Protein AF-A0A067HAL0-F1 (afdb_monomer_lite)

pLDDT: mean 79.41, std 19.75, range [26.0, 96.81]

Sequence (210 aa):
TLKIGNKNCSLQPLIGCPFGSLFQVDNGKEGPNLSRVIPSTEDDVQEKEDAQISGEFRDNRAIVDDNKAQCLSGEDIDEMRRQGATGEEIVEALIANSATFEKKTSFSQEKYKLKKQKKYAPKVLLRRPFARSICEAYFKKNPARIGFLRVDMLSLLLSMGNVAANSDVLVVDMAGGLLTGAVAERLGGLEDYYFLGSFVSSNIILIIYL

Foldseek 3Di:
DDDDPNFDEDCVVVPPDDAFWKWKFFQDPVGTYTDTDDDDPVRVVVVPDDPPPPVDPQDCPPPDPPVPQAPDDPVNLVVCRNVRPALVNSLVNRQVRGPCLVSDDPVVNVVSSVVSCVVRINMDGRHDDDLQVVQVVCLVPPCVLQVVDHSVNLVVVCVVQVQAAPDDDDDDGSSNCSSVRNSCVRNPVDPDDPPPPPPPPDDDDDDDDD

Organism: Citrus sinensis (NCBI:txid2711)

Secondary structure (DSSP, 8-state):
-EEETTEEE-SGGGTTPPTT-EEEEEEETTEEEEEEE---TTTTT-S-SS----S----GGG----S-SB---HHHHHHHHHTT--HHHHHHHHHHTBTTTTTS-HHHHHHHHHHHHHHHS-EEE-----HHHHHHHHHHH-GGGGTT--HHHHHHHHHHTT--TT--------STTHHHHHHHHHHT--TT----S----S--------

InterPro domains:
  IPR017423 tRNA (adenine(58)-N(1))-methyltransferase non-catalytic subunit TRM6 [PF04189] (5-204)
  IPR017423 tRNA (adenine(58)-N(1))-methyltransferase non-catalytic subunit TRM6 [PTHR12945] (1-191)

Structure (mmCIF, N/CA/C/O backbone):
data_AF-A0A067HAL0-F1
#
_entry.id   AF-A0A067HAL0-F1
#
loop_
_atom_site.group_PDB
_atom_site.id
_atom_site.type_symbol
_atom_site.label_atom_id
_atom_site.label_alt_id
_atom_site.label_comp_id
_atom_site.label_asym_id
_atom_site.label_entity_id
_atom_site.label_seq_id
_atom_site.pdbx_PDB_ins_code
_atom_site.Cartn_x
_atom_site.Cartn_y
_atom_site.Cartn_z
_atom_site.occupancy
_atom_site.B_iso_or_equiv
_atom_site.auth_seq_id
_atom_site.auth_comp_id
_atom_site.auth_asym_id
_atom_site.auth_atom_id
_atom_site.pdbx_PDB_model_num
ATOM 1 N N . THR A 1 1 ? 0.121 -18.312 -2.155 1.00 82.62 1 THR A N 1
ATOM 2 C CA . THR A 1 1 ? -0.526 -17.361 -1.223 1.00 82.62 1 THR A CA 1
ATOM 3 C C . THR A 1 1 ? 0.340 -16.117 -1.109 1.00 82.62 1 THR A C 1
ATOM 5 O O . THR A 1 1 ? 1.547 -16.216 -1.295 1.00 82.62 1 THR A O 1
ATOM 8 N N . LEU A 1 2 ? -0.249 -14.943 -0.872 1.00 86.19 2 LEU A N 1
ATOM 9 C CA . LEU A 1 2 ? 0.455 -13.665 -0.702 1.00 86.19 2 LEU A CA 1
ATOM 10 C C . LEU A 1 2 ? 0.162 -13.093 0.684 1.00 86.19 2 LEU A C 1
ATOM 12 O O . LEU A 1 2 ? -0.988 -13.081 1.125 1.00 86.19 2 LEU A O 1
ATOM 16 N N . LYS A 1 3 ? 1.194 -12.578 1.354 1.00 89.12 3 LYS A N 1
ATOM 17 C CA . LYS A 1 3 ? 1.040 -11.896 2.639 1.00 89.12 3 LYS A CA 1
ATOM 18 C C . LYS A 1 3 ? 0.555 -10.459 2.426 1.00 89.12 3 LYS A C 1
ATOM 20 O O . LYS A 1 3 ? 1.285 -9.635 1.877 1.00 89.12 3 LYS A O 1
ATOM 25 N N . ILE A 1 4 ? -0.654 -10.157 2.893 1.00 86.31 4 ILE A N 1
ATOM 26 C CA . ILE A 1 4 ? -1.265 -8.8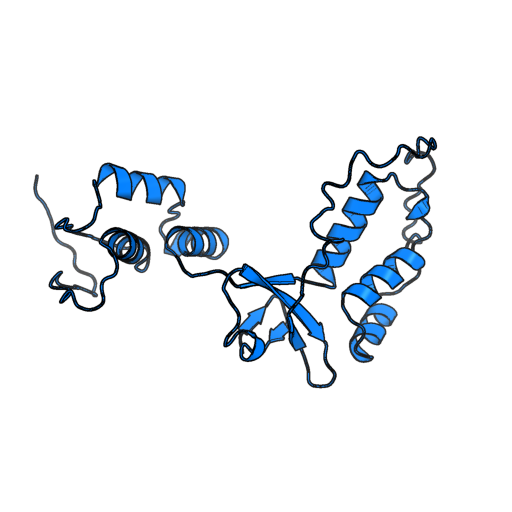23 2.889 1.00 86.31 4 ILE A CA 1
ATOM 27 C C . ILE A 1 4 ? -1.445 -8.400 4.350 1.00 86.31 4 ILE A C 1
ATOM 29 O O . ILE A 1 4 ? -2.243 -8.971 5.096 1.00 86.31 4 ILE A O 1
ATOM 33 N N . GLY A 1 5 ? -0.642 -7.430 4.794 1.00 82.75 5 GLY A N 1
ATOM 34 C CA . GLY A 1 5 ? -0.522 -7.107 6.216 1.00 82.75 5 GLY A CA 1
ATOM 35 C C . GLY A 1 5 ? -0.018 -8.318 7.008 1.00 82.75 5 GLY A C 1
ATOM 36 O O . GLY A 1 5 ? 1.070 -8.827 6.741 1.00 82.75 5 GLY A O 1
ATOM 37 N N . ASN A 1 6 ? -0.828 -8.800 7.952 1.00 82.69 6 ASN A N 1
ATOM 38 C CA . ASN A 1 6 ? -0.528 -9.995 8.750 1.00 82.69 6 ASN A CA 1
ATOM 39 C C . ASN A 1 6 ? -1.279 -11.255 8.286 1.00 82.69 6 ASN A C 1
ATOM 41 O O . ASN A 1 6 ? -1.147 -12.296 8.923 1.00 82.69 6 ASN A O 1
ATOM 45 N N . LYS A 1 7 ? -2.045 -11.186 7.189 1.00 85.12 7 LYS A N 1
ATOM 46 C CA . LYS A 1 7 ? -2.867 -12.294 6.682 1.00 85.12 7 LYS A CA 1
ATOM 47 C C . LYS A 1 7 ? -2.248 -12.893 5.414 1.00 85.12 7 LYS A C 1
ATOM 49 O O . LYS A 1 7 ? -1.789 -12.154 4.545 1.00 85.12 7 LYS A O 1
ATOM 54 N N . ASN A 1 8 ? -2.254 -14.219 5.285 1.00 88.44 8 ASN A N 1
ATOM 55 C CA . ASN A 1 8 ? -1.814 -14.921 4.072 1.00 88.44 8 ASN A CA 1
ATOM 56 C C . ASN A 1 8 ? -3.030 -15.277 3.217 1.00 88.44 8 ASN A C 1
ATOM 58 O O . ASN A 1 8 ? -3.771 -16.178 3.580 1.00 88.44 8 ASN A O 1
ATOM 62 N N . CYS A 1 9 ? -3.222 -14.597 2.090 1.00 88.62 9 CYS A N 1
ATOM 63 C CA . CYS A 1 9 ? -4.418 -14.751 1.260 1.00 88.62 9 CYS A CA 1
ATOM 64 C C . CYS A 1 9 ? -4.114 -15.548 -0.021 1.00 88.62 9 CYS A C 1
ATOM 66 O O . CYS A 1 9 ? -2.998 -15.486 -0.557 1.00 88.62 9 CYS A O 1
ATOM 68 N N . SER A 1 10 ? -5.092 -16.299 -0.535 1.00 89.94 10 SER A N 1
ATOM 69 C CA . SER A 1 10 ? -5.003 -16.898 -1.875 1.00 89.94 10 SER A CA 1
ATOM 70 C C . SER A 1 10 ? -5.120 -15.817 -2.954 1.00 89.94 10 SER A C 1
ATOM 72 O O . SER A 1 10 ? -5.857 -14.851 -2.788 1.00 89.94 10 SER A O 1
ATOM 74 N N . LEU A 1 11 ? -4.388 -15.974 -4.061 1.00 89.31 11 LEU A N 1
ATOM 75 C CA . LEU A 1 11 ? -4.457 -15.069 -5.219 1.00 89.31 11 LEU A CA 1
ATOM 76 C C . LEU A 1 11 ? -5.425 -15.565 -6.299 1.00 89.31 11 LEU A C 1
ATOM 78 O O . LEU A 1 11 ? -5.665 -14.849 -7.265 1.00 89.31 11 LEU A O 1
ATOM 82 N N . GLN A 1 12 ? -5.984 -16.769 -6.141 1.00 90.06 12 GLN A N 1
ATOM 83 C CA . GLN A 1 12 ? -6.940 -17.342 -7.091 1.00 90.06 12 GLN A CA 1
ATOM 84 C C . GLN A 1 12 ? -8.116 -16.402 -7.416 1.00 90.06 12 GLN A C 1
ATOM 86 O O . GLN A 1 12 ? -8.426 -16.289 -8.600 1.00 90.06 12 GLN A O 1
ATOM 91 N N . PRO A 1 13 ? -8.703 -15.652 -6.455 1.00 89.81 13 PRO A N 1
ATOM 92 C CA . PRO A 1 13 ? -9.803 -14.728 -6.754 1.00 89.81 13 PRO A CA 1
ATOM 93 C C . PRO A 1 13 ? -9.438 -13.574 -7.701 1.00 89.81 13 PRO A C 1
ATOM 95 O O . PRO A 1 13 ? -10.326 -12.916 -8.233 1.00 89.81 13 PRO A O 1
ATOM 98 N N . LEU A 1 14 ? -8.145 -13.299 -7.904 1.00 89.31 14 LEU A N 1
ATOM 99 C CA . LEU A 1 14 ? -7.682 -12.224 -8.785 1.00 89.31 14 LEU A CA 1
ATOM 100 C C . LEU A 1 14 ? -7.661 -12.643 -10.262 1.00 89.31 14 LEU A C 1
ATOM 102 O O . LEU A 1 14 ? -7.638 -11.783 -11.142 1.00 89.31 14 LEU A O 1
ATOM 106 N N . ILE A 1 15 ? -7.630 -13.950 -10.542 1.00 90.50 15 ILE A N 1
ATOM 107 C CA . ILE A 1 15 ? -7.505 -14.481 -11.902 1.00 90.50 15 ILE A CA 1
ATOM 108 C C . ILE A 1 15 ? -8.784 -14.163 -12.686 1.00 90.50 15 ILE A C 1
ATOM 110 O O . ILE A 1 15 ? -9.891 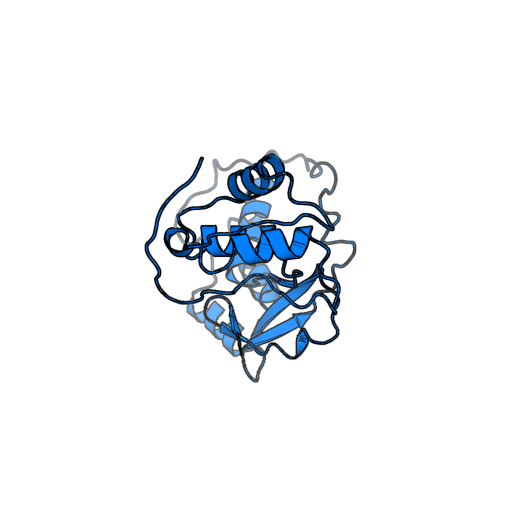-14.381 -12.204 1.00 90.50 15 ILE A O 1
ATOM 114 N N . GLY A 1 16 ? -8.627 -13.623 -13.897 1.00 89.12 16 GLY A N 1
ATOM 115 C CA . GLY A 1 16 ? -9.746 -13.235 -14.764 1.00 89.12 16 GLY A CA 1
ATOM 116 C C . GLY A 1 16 ? -10.404 -11.894 -14.413 1.00 89.12 16 GLY A C 1
ATOM 117 O O . GLY A 1 16 ? -11.267 -11.434 -15.157 1.00 89.12 16 GLY A O 1
ATOM 118 N N . CYS A 1 17 ? -9.995 -11.229 -13.327 1.00 90.00 17 CYS A N 1
ATOM 119 C CA . CYS A 1 17 ? -10.479 -9.888 -13.004 1.00 90.00 17 CYS A CA 1
ATOM 120 C C . CYS A 1 17 ? -9.661 -8.805 -13.732 1.00 90.00 17 CYS A C 1
ATOM 122 O O . CYS A 1 17 ? -8.436 -8.917 -13.826 1.00 90.00 17 CYS A O 1
ATOM 124 N N . PRO A 1 18 ? -10.297 -7.718 -14.209 1.00 90.69 18 PRO A N 1
ATOM 125 C CA . PRO A 1 18 ? -9.575 -6.620 -14.838 1.00 90.69 18 PRO A CA 1
ATOM 126 C C . PRO A 1 18 ? -8.725 -5.855 -13.817 1.00 90.69 18 PRO A C 1
ATOM 128 O O . PRO A 1 18 ? -9.099 -5.709 -12.645 1.00 90.69 18 PRO A O 1
ATOM 131 N N . PHE A 1 19 ? -7.600 -5.302 -14.277 1.00 88.75 19 PHE A N 1
ATOM 132 C CA . PHE A 1 19 ? -6.848 -4.318 -13.499 1.00 88.75 19 PHE A CA 1
ATOM 133 C C . PHE A 1 19 ? -7.749 -3.123 -13.153 1.00 88.75 19 PHE A C 1
ATOM 135 O O . PHE A 1 19 ? -8.552 -2.682 -13.968 1.00 88.75 19 PHE A O 1
ATOM 142 N N . GLY A 1 20 ? -7.616 -2.608 -11.934 1.00 87.81 20 GLY A N 1
ATOM 143 C CA . GLY A 1 20 ? -8.523 -1.626 -11.339 1.00 87.81 20 GLY A CA 1
ATOM 144 C C . GLY A 1 20 ? -9.572 -2.241 -10.408 1.00 87.81 20 GLY A C 1
ATOM 145 O O . GLY A 1 20 ? -10.202 -1.508 -9.657 1.00 87.81 20 GLY A O 1
ATOM 146 N N . SER A 1 21 ? -9.729 -3.569 -10.391 1.00 90.56 21 SER A N 1
ATOM 147 C CA . SER A 1 21 ? -10.656 -4.235 -9.467 1.00 90.56 21 SER A CA 1
ATOM 148 C C . SER A 1 21 ? -10.207 -4.100 -8.006 1.00 90.56 21 SER A C 1
ATOM 150 O O . SER A 1 21 ? -9.032 -4.314 -7.683 1.00 90.56 21 SER A O 1
ATOM 152 N N . LEU A 1 22 ? -11.156 -3.777 -7.124 1.00 91.81 22 LEU A N 1
ATOM 153 C CA . LEU A 1 22 ? -10.968 -3.718 -5.676 1.00 91.81 22 LEU A CA 1
ATOM 154 C C . LEU A 1 22 ? -11.314 -5.057 -5.028 1.00 91.81 22 LEU A C 1
ATOM 156 O O . LEU A 1 22 ? -12.265 -5.733 -5.418 1.00 91.81 22 LEU A O 1
ATOM 160 N N . PHE A 1 23 ? -10.547 -5.419 -4.008 1.00 91.06 23 PHE A N 1
ATOM 161 C CA . PHE A 1 23 ? -10.769 -6.612 -3.207 1.00 91.06 23 PHE A CA 1
ATOM 162 C C . PHE A 1 23 ? -10.676 -6.276 -1.726 1.00 91.06 23 PHE A C 1
ATOM 164 O O . PHE A 1 23 ? -9.845 -5.463 -1.326 1.00 91.06 23 PHE A O 1
ATOM 171 N N . GLN A 1 24 ? -11.490 -6.916 -0.901 1.00 89.62 24 GLN A N 1
ATOM 172 C CA . GLN A 1 24 ? -11.433 -6.802 0.549 1.00 89.62 24 GLN A CA 1
ATOM 173 C C . GLN A 1 24 ? -10.839 -8.072 1.148 1.00 89.62 24 GLN A C 1
ATOM 175 O O . GLN A 1 24 ? -11.027 -9.173 0.632 1.00 89.62 24 GLN A O 1
ATOM 180 N N . VAL A 1 25 ? -10.067 -7.908 2.225 1.00 88.06 25 VAL A N 1
ATOM 181 C CA . VAL A 1 25 ? -9.494 -9.040 2.957 1.00 88.06 25 VAL A CA 1
ATOM 182 C C . VAL A 1 25 ? -10.420 -9.457 4.097 1.00 88.06 25 VAL A C 1
ATOM 184 O O . VAL A 1 25 ? -10.329 -8.924 5.210 1.00 88.06 25 VAL A O 1
ATOM 187 N N . ASP A 1 26 ? -11.235 -10.472 3.845 1.00 82.69 26 ASP A N 1
ATOM 188 C CA . ASP A 1 26 ? -12.175 -11.014 4.822 1.00 82.69 26 ASP A CA 1
ATOM 189 C C . ASP A 1 26 ? -11.593 -12.215 5.568 1.00 82.69 26 ASP A C 1
ATOM 191 O O . ASP A 1 26 ? -10.693 -12.906 5.085 1.00 82.69 26 ASP A O 1
ATOM 195 N N . ASN A 1 27 ? -12.093 -12.452 6.781 1.00 77.75 27 ASN A N 1
ATOM 196 C CA . ASN A 1 27 ? -11.797 -13.655 7.553 1.00 77.75 27 ASN A CA 1
ATOM 197 C C . ASN A 1 27 ? -12.926 -14.663 7.323 1.00 77.75 27 ASN A C 1
ATOM 199 O O . ASN A 1 27 ? -13.930 -14.638 8.026 1.00 77.75 27 ASN A O 1
ATOM 203 N N . GLY A 1 28 ? -12.773 -15.528 6.321 1.00 68.94 28 GLY A N 1
ATOM 204 C CA . GLY A 1 28 ? -13.713 -16.620 6.091 1.00 68.94 28 GLY A CA 1
ATOM 205 C C . GLY A 1 28 ? -13.531 -17.757 7.100 1.00 68.94 28 GLY A C 1
ATOM 206 O O . GLY A 1 28 ? -12.505 -17.850 7.777 1.00 68.94 28 GLY A O 1
ATOM 207 N N . LYS A 1 29 ? -14.507 -18.672 7.148 1.00 66.00 29 LYS A N 1
ATOM 208 C CA . LYS A 1 29 ? -14.464 -19.884 7.993 1.00 66.00 29 LYS A CA 1
ATOM 209 C C . LYS A 1 29 ? -13.253 -20.781 7.695 1.00 66.00 29 LYS A C 1
ATOM 211 O O . LYS A 1 29 ? -12.741 -21.433 8.595 1.00 66.00 29 LYS A O 1
ATOM 216 N N . GLU A 1 30 ? -12.777 -20.772 6.450 1.00 68.75 30 GLU A N 1
ATOM 217 C CA . GLU A 1 30 ? -11.605 -21.535 5.988 1.00 68.75 30 GLU A CA 1
ATOM 218 C C . GLU A 1 30 ? -10.292 -20.727 6.032 1.00 68.75 30 GLU A C 1
ATOM 220 O O . GLU A 1 30 ? -9.247 -21.193 5.582 1.00 68.75 30 GLU A O 1
ATOM 225 N N . GLY A 1 31 ? -10.326 -19.508 6.583 1.00 74.50 31 GLY A N 1
ATOM 226 C CA . GLY A 1 31 ? -9.182 -18.606 6.670 1.00 74.50 31 GLY A CA 1
ATOM 227 C C . GLY A 1 31 ? -9.341 -17.322 5.844 1.00 74.50 31 GLY A C 1
ATOM 228 O O . GLY A 1 31 ? -10.400 -17.050 5.272 1.00 74.50 31 GLY A O 1
ATOM 229 N N . PRO A 1 32 ? -8.300 -16.473 5.816 1.00 80.75 32 PRO A N 1
ATOM 230 C CA . PRO A 1 32 ? 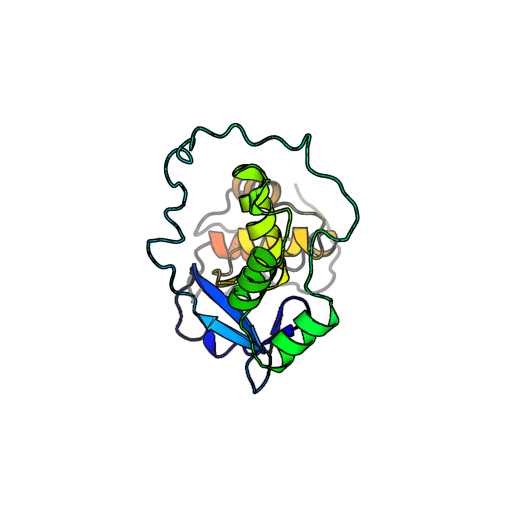-8.365 -15.180 5.149 1.00 80.75 32 PRO A CA 1
ATOM 231 C C . PRO A 1 32 ? -8.456 -15.321 3.623 1.00 80.75 32 PRO A C 1
ATOM 233 O O . PRO A 1 32 ? -7.600 -15.948 2.992 1.00 80.75 32 PRO A O 1
ATOM 236 N N . ASN A 1 33 ? -9.464 -14.686 3.027 1.00 85.75 33 ASN A N 1
ATOM 237 C CA . ASN A 1 33 ? -9.720 -14.716 1.588 1.00 85.75 33 ASN A CA 1
ATOM 238 C C . ASN A 1 33 ? -9.883 -13.298 1.017 1.00 85.75 33 ASN A C 1
ATOM 240 O O . ASN A 1 33 ? -10.150 -12.344 1.747 1.00 85.75 33 ASN A O 1
ATOM 244 N N . LEU A 1 34 ? -9.697 -13.172 -0.297 1.00 88.31 34 LEU A N 1
ATOM 245 C CA . LEU A 1 34 ? -9.967 -11.960 -1.057 1.00 88.31 34 LEU A CA 1
ATOM 246 C C . LEU A 1 34 ? -11.348 -12.063 -1.699 1.00 88.31 34 LEU A C 1
ATOM 248 O O . LEU A 1 34 ? -11.570 -12.905 -2.569 1.00 88.31 34 LEU A O 1
ATOM 252 N N . SER A 1 35 ? -12.255 -11.186 -1.290 1.00 88.81 35 SER A N 1
ATOM 253 C CA . SER A 1 35 ? -13.562 -11.003 -1.914 1.00 88.81 35 SER A CA 1
ATOM 254 C C . SER A 1 35 ? -13.506 -9.790 -2.839 1.00 88.81 35 SER A C 1
ATOM 256 O O . SER A 1 35 ? -12.869 -8.785 -2.522 1.00 88.81 35 SER A O 1
ATOM 258 N N . ARG A 1 36 ? -14.112 -9.877 -4.026 1.00 88.38 36 ARG A N 1
ATOM 259 C CA . ARG A 1 36 ? -14.174 -8.730 -4.939 1.00 88.38 36 ARG A CA 1
ATOM 260 C C . ARG A 1 36 ? -15.194 -7.731 -4.404 1.00 88.38 36 ARG A C 1
ATOM 262 O O . ARG A 1 36 ? -16.352 -8.086 -4.218 1.00 88.38 36 ARG A O 1
ATOM 269 N N . VAL A 1 37 ? -14.766 -6.487 -4.221 1.00 87.12 37 VAL A N 1
ATOM 270 C CA . VAL A 1 37 ? -15.655 -5.377 -3.881 1.00 87.12 37 VAL A CA 1
ATOM 271 C C . VAL A 1 37 ? -16.116 -4.759 -5.187 1.00 87.12 37 VAL A C 1
ATOM 273 O O . VAL A 1 37 ? -15.302 -4.311 -5.999 1.00 87.12 37 VAL A O 1
ATOM 276 N N . ILE A 1 38 ? -17.423 -4.771 -5.406 1.00 79.81 38 ILE A N 1
ATOM 277 C CA . ILE A 1 38 ? -18.042 -3.992 -6.469 1.00 79.81 38 ILE A CA 1
ATOM 278 C C . ILE A 1 38 ? -18.366 -2.648 -5.821 1.00 79.81 38 ILE A C 1
ATOM 280 O O . ILE A 1 38 ? -19.153 -2.647 -4.876 1.00 79.81 38 ILE A O 1
ATOM 284 N N . PRO A 1 39 ? -17.749 -1.537 -6.257 1.00 65.56 39 PRO A N 1
ATOM 285 C CA . PRO A 1 39 ? -18.155 -0.232 -5.774 1.00 65.56 39 PRO A CA 1
ATOM 286 C C . PRO A 1 39 ? -19.627 -0.058 -6.140 1.00 65.56 39 PRO A C 1
ATOM 288 O O . PRO A 1 39 ? -19.986 -0.042 -7.321 1.00 65.56 39 PRO A O 1
ATOM 291 N N . SER A 1 40 ? -20.494 -0.003 -5.137 1.00 58.00 40 SER A N 1
ATOM 292 C CA . SER A 1 40 ? -21.824 0.545 -5.327 1.00 58.00 40 SER A CA 1
ATOM 293 C C . SER A 1 40 ? -21.642 2.024 -5.670 1.00 58.00 40 SER A C 1
ATOM 295 O O . SER A 1 40 ? -20.763 2.704 -5.138 1.00 58.00 40 SER A O 1
ATOM 297 N N . THR A 1 41 ? -22.479 2.551 -6.560 1.00 51.06 41 THR A N 1
ATOM 298 C CA . THR A 1 41 ? -22.523 3.980 -6.929 1.00 51.06 41 THR A CA 1
ATOM 299 C C . THR A 1 41 ? -22.690 4.928 -5.732 1.00 51.06 41 THR A C 1
ATOM 301 O O . THR A 1 41 ? -22.607 6.139 -5.891 1.00 51.06 41 THR A O 1
ATOM 304 N N . GLU A 1 42 ? -22.911 4.400 -4.529 1.00 48.75 42 GLU A N 1
ATOM 305 C CA . GLU A 1 42 ? -23.083 5.152 -3.291 1.00 48.75 42 GLU A CA 1
ATOM 306 C C . GLU A 1 42 ? -21.772 5.415 -2.530 1.00 48.75 42 GLU A C 1
ATOM 308 O O . GLU A 1 42 ? -21.731 6.401 -1.783 1.00 48.75 42 GLU A O 1
ATOM 313 N N . ASP A 1 43 ? -20.734 4.592 -2.749 1.00 47.34 43 ASP A N 1
ATOM 314 C CA . ASP A 1 43 ? -19.449 4.633 -2.028 1.00 47.34 43 ASP A CA 1
ATOM 315 C C . ASP A 1 43 ? -18.406 5.546 -2.698 1.00 47.34 43 ASP A C 1
ATOM 317 O O . ASP A 1 43 ? -17.686 6.264 -2.007 1.00 47.34 43 ASP A O 1
ATOM 321 N N . ASP A 1 44 ? -18.340 5.573 -4.036 1.00 40.62 44 ASP A N 1
ATOM 322 C CA . ASP A 1 44 ? -17.359 6.393 -4.780 1.00 40.62 44 ASP A CA 1
ATOM 323 C C . ASP A 1 44 ? -17.871 7.810 -5.110 1.00 40.62 44 ASP A C 1
ATOM 325 O O . ASP A 1 44 ? -17.081 8.696 -5.425 1.00 40.62 44 ASP A O 1
ATOM 329 N N . VAL A 1 45 ? -19.181 8.066 -4.985 1.00 36.28 45 VAL A N 1
ATOM 330 C CA . VAL A 1 45 ? -19.773 9.408 -5.179 1.00 36.28 45 VAL A CA 1
ATOM 331 C C . VAL A 1 45 ? -19.727 10.237 -3.891 1.00 36.28 45 VAL A C 1
ATOM 333 O O . VAL A 1 45 ? -20.237 11.345 -3.858 1.00 36.28 45 VAL A O 1
ATOM 336 N N . GLN A 1 46 ? -19.057 9.775 -2.827 1.00 42.88 46 GLN A N 1
ATOM 337 C CA . GLN A 1 46 ? -18.790 10.597 -1.641 1.00 42.88 46 GLN A CA 1
ATOM 338 C C . GLN A 1 46 ? -17.652 11.628 -1.807 1.00 42.88 46 GLN A C 1
ATOM 340 O O . GLN A 1 46 ? -17.040 12.034 -0.830 1.00 42.88 46 GLN A O 1
ATOM 345 N N . GLU A 1 47 ? -17.488 12.196 -3.005 1.00 39.62 47 GLU A N 1
ATOM 346 C CA . GLU A 1 47 ? -17.522 13.666 -3.116 1.00 39.62 47 GLU A CA 1
ATOM 347 C C . GLU A 1 47 ? -18.995 14.124 -3.005 1.00 39.62 47 GLU A C 1
ATOM 349 O O . GLU A 1 47 ? -19.532 14.801 -3.878 1.00 39.62 47 GLU A O 1
ATOM 354 N N . LYS A 1 48 ? -19.706 13.676 -1.956 1.00 47.56 48 LYS A N 1
ATOM 355 C CA . LYS A 1 48 ? -21.088 14.089 -1.710 1.00 47.56 48 LYS A CA 1
ATOM 356 C C . LYS A 1 48 ? -20.958 15.498 -1.177 1.00 47.56 48 LYS A C 1
ATOM 358 O O . LYS A 1 48 ? -20.464 15.681 -0.065 1.00 47.56 48 LYS A O 1
ATOM 363 N N . GLU A 1 49 ? -21.294 16.430 -2.065 1.00 39.25 49 GLU A N 1
ATOM 364 C CA . GLU A 1 49 ? -21.939 17.712 -1.803 1.00 39.25 49 GLU A CA 1
ATOM 365 C C . GLU A 1 49 ? -21.929 18.074 -0.328 1.00 39.25 49 GLU A C 1
ATOM 367 O O . GLU A 1 49 ? -22.586 17.386 0.457 1.00 39.25 49 GLU A O 1
ATOM 372 N N . ASP A 1 50 ? -21.170 19.131 -0.007 1.00 41.25 50 ASP A N 1
ATOM 373 C CA . ASP A 1 50 ? -21.249 19.924 1.217 1.00 41.25 50 ASP A CA 1
ATOM 374 C C . ASP A 1 50 ? -22.096 19.242 2.270 1.00 41.25 50 ASP A C 1
ATOM 376 O O . ASP A 1 50 ? -23.320 19.405 2.254 1.00 41.25 50 ASP A O 1
ATOM 380 N N . ALA A 1 51 ? -21.438 18.440 3.122 1.00 48.78 51 ALA A N 1
ATOM 381 C CA . ALA A 1 51 ? -22.029 17.852 4.311 1.00 48.78 51 ALA A CA 1
ATOM 382 C C . ALA A 1 51 ? -23.093 18.818 4.807 1.00 48.78 51 ALA A C 1
ATOM 384 O O . ALA A 1 51 ? -22.728 19.899 5.279 1.00 48.78 51 ALA A O 1
ATOM 385 N N . GLN A 1 52 ? -24.373 18.478 4.575 1.00 45.06 52 GLN A N 1
ATOM 386 C CA . GLN A 1 52 ? -25.483 19.336 4.953 1.00 45.06 52 GLN A CA 1
ATOM 387 C C . GLN A 1 52 ? -25.151 19.763 6.364 1.00 45.06 52 GLN A C 1
ATOM 389 O O . GLN A 1 52 ? -24.998 18.906 7.243 1.00 45.06 52 GLN A O 1
ATOM 394 N N . ILE A 1 53 ? -24.917 21.063 6.545 1.00 49.31 53 ILE A N 1
ATOM 395 C CA . ILE A 1 53 ? -24.696 21.642 7.856 1.00 49.31 53 ILE A CA 1
ATOM 396 C C . ILE A 1 53 ? -26.062 21.511 8.523 1.00 49.31 53 ILE A C 1
ATOM 398 O O . ILE A 1 53 ? -26.859 22.443 8.557 1.00 49.31 53 ILE A O 1
ATOM 402 N N . SER A 1 54 ? -26.379 20.300 8.984 1.00 48.53 54 SER A N 1
ATOM 403 C CA . SER A 1 54 ? -27.344 20.060 10.033 1.00 48.53 54 SER A CA 1
ATOM 404 C C . SER A 1 54 ? -26.886 21.034 11.104 1.00 48.53 54 SER A C 1
ATOM 406 O O . SER A 1 54 ? -25.742 20.927 11.551 1.00 48.53 54 SER A O 1
ATOM 408 N N . GLY A 1 55 ? -27.709 22.045 11.381 1.00 46.28 55 GLY A N 1
ATOM 409 C CA . GLY A 1 55 ? -27.369 23.290 12.079 1.00 46.28 55 GLY A CA 1
ATOM 410 C C . GLY A 1 55 ? -26.864 23.152 13.519 1.00 46.28 55 GLY A C 1
ATOM 411 O O . GLY A 1 55 ? -26.926 24.103 14.288 1.00 46.28 55 GLY A O 1
ATOM 412 N N . GLU A 1 56 ? -26.353 21.992 13.902 1.00 56.62 56 GLU A N 1
ATOM 413 C CA . GLU A 1 56 ? -25.574 21.776 15.100 1.00 56.62 56 GLU A CA 1
ATOM 414 C C . GLU A 1 56 ? -24.098 22.029 14.786 1.00 56.62 56 GLU A C 1
ATOM 416 O O . GLU A 1 56 ? -23.388 21.166 14.263 1.00 56.62 56 GLU A O 1
ATOM 421 N N . PHE A 1 57 ? -23.605 23.213 15.154 1.00 66.81 57 PHE A N 1
ATOM 422 C CA . PHE A 1 57 ? -22.175 23.438 15.361 1.00 66.81 57 PHE A CA 1
ATOM 423 C C . PHE A 1 57 ? -21.702 22.536 16.512 1.00 66.81 57 PHE A C 1
ATOM 425 O O . PHE A 1 57 ? -21.594 22.960 17.662 1.00 66.81 57 PHE A O 1
ATOM 432 N N . ARG A 1 58 ? -21.477 21.251 16.215 1.00 76.75 58 ARG A N 1
ATOM 433 C CA . ARG A 1 58 ? -20.885 20.299 17.153 1.00 76.75 58 ARG A CA 1
ATOM 434 C C . ARG A 1 58 ? -19.447 20.737 17.401 1.00 76.75 58 ARG A C 1
ATOM 436 O O . ARG A 1 58 ? -18.704 21.009 16.461 1.00 76.75 58 ARG A O 1
ATOM 443 N N . ASP A 1 59 ? -19.066 20.814 18.666 1.00 82.94 59 ASP A N 1
ATOM 444 C CA . ASP A 1 59 ? -17.734 21.221 19.103 1.00 82.94 59 ASP A CA 1
ATOM 445 C C . ASP A 1 59 ? -17.229 20.236 20.166 1.00 82.94 59 ASP A C 1
ATOM 447 O O . ASP A 1 59 ? -17.999 19.584 20.873 1.00 82.94 59 ASP A O 1
ATOM 451 N N . ASN A 1 60 ? -15.913 20.117 20.294 1.00 87.50 60 ASN A N 1
ATOM 452 C CA . ASN A 1 60 ? -15.255 19.128 21.137 1.00 87.50 60 ASN A CA 1
ATOM 453 C C . ASN A 1 60 ? -15.199 19.532 22.623 1.00 87.50 60 ASN A C 1
ATOM 455 O O . ASN A 1 60 ? -14.660 18.780 23.429 1.00 87.50 60 ASN A O 1
ATOM 459 N N . ARG A 1 61 ? -15.753 20.688 23.017 1.00 88.44 61 ARG A N 1
ATOM 460 C CA . ARG A 1 61 ? -15.662 21.232 24.392 1.00 88.44 61 ARG A CA 1
ATOM 461 C C . ARG A 1 61 ? -16.254 20.318 25.469 1.00 88.44 61 ARG A C 1
ATOM 463 O O . ARG A 1 61 ? -15.791 20.348 26.602 1.00 88.44 61 ARG A O 1
ATOM 470 N N . ALA A 1 62 ? -17.261 19.517 25.119 1.00 84.44 62 ALA A N 1
ATOM 471 C CA . ALA A 1 62 ? -17.904 18.557 26.020 1.00 84.44 62 ALA A CA 1
ATOM 472 C C . ALA A 1 62 ? -17.349 17.122 25.887 1.00 84.44 62 ALA A C 1
ATOM 474 O O . ALA A 1 62 ? -17.872 16.199 26.514 1.00 84.44 62 ALA A O 1
ATOM 475 N N . ILE A 1 63 ? -16.329 16.905 25.048 1.00 86.12 63 ILE A N 1
ATOM 476 C CA . ILE A 1 63 ? -15.694 15.598 24.869 1.00 86.12 63 ILE A CA 1
ATOM 477 C C . ILE A 1 63 ? -14.571 15.470 25.896 1.00 86.12 63 ILE A C 1
ATOM 479 O O . ILE A 1 63 ? -13.561 16.164 25.816 1.00 86.12 63 ILE A O 1
ATOM 483 N N . VAL A 1 64 ? -14.750 14.557 26.845 1.00 88.50 64 VAL A N 1
ATOM 484 C CA . VAL A 1 64 ? -13.743 14.214 27.852 1.00 88.50 64 VAL A CA 1
ATOM 485 C C . VAL A 1 64 ? -13.069 12.908 27.443 1.00 88.50 64 VAL A C 1
ATOM 487 O O . VAL A 1 64 ? -13.747 11.955 27.060 1.00 88.50 64 VAL A O 1
ATOM 490 N N . ASP A 1 65 ? -11.739 12.873 27.500 1.00 87.06 65 ASP A N 1
ATOM 491 C CA . ASP A 1 65 ? -10.958 11.662 27.249 1.00 87.06 65 ASP A CA 1
ATOM 492 C C . ASP A 1 65 ? -10.760 10.881 28.553 1.00 87.06 65 ASP A C 1
ATOM 494 O O . ASP A 1 65 ? -9.808 11.101 29.300 1.00 87.06 65 ASP A O 1
ATOM 498 N N . ASP A 1 66 ? -11.709 10.002 28.860 1.00 88.75 66 ASP A N 1
ATOM 499 C CA . ASP A 1 66 ? -11.707 9.157 30.056 1.00 88.75 66 ASP A CA 1
ATOM 500 C C . ASP A 1 66 ? -11.339 7.691 29.758 1.00 88.75 66 ASP A C 1
ATOM 502 O O . ASP A 1 66 ? -11.461 6.833 30.634 1.00 88.75 66 ASP A O 1
ATOM 506 N N . ASN A 1 67 ? -10.901 7.387 28.527 1.00 83.19 67 ASN A N 1
ATOM 507 C CA . ASN A 1 67 ? -10.691 6.032 27.996 1.00 83.19 67 ASN A CA 1
ATOM 508 C C . ASN A 1 67 ? -11.911 5.086 28.086 1.00 83.19 67 ASN A C 1
ATOM 510 O O . ASN A 1 67 ? -11.773 3.896 27.807 1.00 83.19 67 ASN A O 1
ATOM 514 N N . LYS A 1 68 ? -13.114 5.584 28.404 1.00 85.75 68 LYS A N 1
ATOM 515 C CA . LYS A 1 68 ? -14.368 4.803 28.459 1.00 85.75 68 LYS A CA 1
ATOM 516 C C . LYS A 1 68 ? -15.270 5.050 27.250 1.00 85.75 68 LYS A C 1
ATOM 518 O O . LYS A 1 68 ? -16.382 4.544 27.172 1.00 85.75 68 LYS A O 1
ATOM 523 N N . ALA A 1 69 ? -14.779 5.810 26.273 1.00 84.06 69 ALA A N 1
ATOM 524 C CA . ALA A 1 69 ? -15.515 6.186 25.070 1.00 84.06 69 ALA A CA 1
ATOM 525 C C . ALA A 1 69 ? -15.846 5.019 24.116 1.00 84.06 69 ALA A C 1
ATOM 527 O O . ALA A 1 69 ? -16.596 5.228 23.157 1.00 84.06 69 ALA A O 1
ATOM 528 N N . GLN A 1 70 ? -15.252 3.839 24.313 1.00 88.94 70 GLN A N 1
ATOM 529 C CA . GLN A 1 70 ? -15.493 2.633 23.523 1.00 88.94 70 GLN A CA 1
ATOM 530 C C . GLN A 1 70 ? -15.870 1.491 24.464 1.00 88.94 70 GLN A C 1
ATOM 532 O O . GLN A 1 70 ? -15.070 1.130 25.323 1.00 88.94 70 GLN A O 1
ATOM 537 N N . CYS 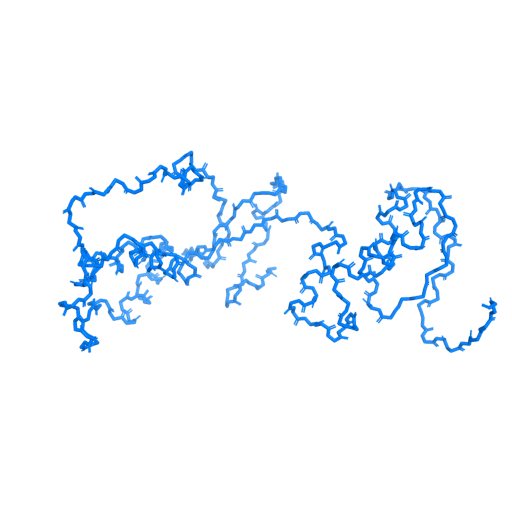A 1 71 ? -17.066 0.935 24.279 1.00 88.31 71 CYS A N 1
ATOM 538 C CA . CYS A 1 71 ? -17.568 -0.142 25.128 1.00 88.31 71 CYS A CA 1
ATOM 539 C C . CYS A 1 71 ? -17.081 -1.531 24.687 1.00 88.31 71 CYS A C 1
ATOM 541 O O . CYS A 1 71 ? -16.959 -2.403 25.539 1.00 88.31 71 CYS A O 1
ATOM 543 N N . LEU A 1 72 ? -16.766 -1.741 23.398 1.00 89.56 72 LEU A N 1
ATOM 544 C CA . LEU A 1 72 ? -16.176 -3.010 22.952 1.00 89.56 72 LEU A CA 1
ATOM 545 C C . LEU A 1 72 ? -14.733 -3.154 23.438 1.00 89.56 72 LEU A C 1
ATOM 547 O O . LEU A 1 72 ? -13.874 -2.310 23.146 1.00 89.56 72 LEU A O 1
ATOM 551 N N . SER A 1 73 ? -14.454 -4.276 24.091 1.00 90.56 73 SER A N 1
ATOM 552 C CA . SER A 1 73 ? -13.106 -4.685 24.457 1.00 90.56 73 SER A CA 1
ATOM 553 C C . SER A 1 73 ? -12.345 -5.271 23.260 1.00 90.56 73 SER A C 1
ATOM 555 O O . SER A 1 73 ? -12.889 -5.528 22.184 1.00 90.56 73 SER A O 1
ATOM 557 N N . GLY A 1 74 ? -11.036 -5.480 23.431 1.00 89.25 74 GLY A N 1
ATOM 558 C CA . GLY A 1 74 ? -10.231 -6.189 22.433 1.00 89.25 74 GLY A CA 1
ATOM 559 C C . GLY A 1 74 ? -10.656 -7.649 22.257 1.00 89.25 74 GLY A C 1
ATOM 560 O O . GLY A 1 74 ? -10.599 -8.159 21.140 1.00 89.25 74 GLY A O 1
ATOM 561 N N . GLU A 1 75 ? -11.117 -8.283 23.337 1.00 91.62 75 GLU A N 1
ATOM 562 C CA . GLU A 1 75 ? -11.571 -9.675 23.350 1.00 91.62 75 GLU A CA 1
ATOM 563 C C . GLU A 1 75 ? -12.860 -9.835 22.542 1.00 91.62 75 GLU A C 1
ATOM 565 O O . GLU A 1 75 ? -12.918 -10.715 21.686 1.00 91.62 75 GLU A O 1
ATOM 570 N N . ASP A 1 76 ? -13.817 -8.913 22.697 1.00 92.44 76 ASP A N 1
ATOM 571 C CA . ASP A 1 76 ? -15.068 -8.904 21.922 1.00 92.44 76 ASP A CA 1
ATOM 572 C C . ASP A 1 76 ? -14.790 -8.787 20.416 1.00 92.44 76 ASP A C 1
ATOM 574 O O . ASP A 1 76 ? -15.380 -9.479 19.589 1.00 92.44 76 ASP A O 1
ATOM 578 N N . ILE A 1 77 ? -13.834 -7.932 20.033 1.00 90.38 77 ILE A N 1
ATOM 579 C CA . ILE A 1 77 ? -13.445 -7.745 18.627 1.00 90.38 77 ILE A CA 1
ATOM 580 C C . ILE A 1 77 ? -12.790 -9.013 18.065 1.00 90.38 77 ILE A C 1
ATOM 582 O O . ILE A 1 77 ? -12.985 -9.353 16.893 1.00 90.38 77 ILE A O 1
ATOM 586 N N . ASP A 1 78 ? -11.980 -9.701 18.865 1.00 88.12 78 ASP A N 1
ATOM 587 C CA . ASP A 1 78 ? -11.361 -10.957 18.455 1.00 88.12 78 ASP A CA 1
ATOM 588 C C . ASP A 1 78 ? -12.378 -12.099 18.401 1.00 88.12 78 ASP A C 1
ATOM 590 O O . ASP A 1 78 ? -12.282 -12.948 17.513 1.00 88.12 78 ASP A O 1
ATOM 594 N N . GLU A 1 79 ? -13.394 -12.087 19.260 1.00 90.50 79 GLU A N 1
ATOM 595 C CA . GLU A 1 79 ? -14.526 -12.999 19.172 1.00 90.50 79 GLU A CA 1
ATOM 596 C C . GLU A 1 79 ? -15.341 -12.765 17.894 1.00 90.50 79 GLU A C 1
ATOM 598 O O . GLU A 1 79 ? -15.542 -13.715 17.138 1.00 90.50 79 GLU A O 1
ATOM 603 N N . MET A 1 80 ? -15.688 -11.516 17.559 1.00 89.69 80 MET A N 1
ATOM 604 C CA . MET A 1 80 ? -16.344 -11.184 16.284 1.00 89.69 80 MET A CA 1
ATOM 605 C C . MET A 1 80 ? -15.546 -11.717 15.085 1.00 89.69 80 MET A C 1
ATOM 607 O O . MET A 1 80 ? -16.097 -12.320 14.165 1.00 89.69 80 MET A O 1
ATOM 611 N N . ARG A 1 81 ? -14.215 -11.569 15.107 1.00 86.62 81 ARG A N 1
ATOM 612 C CA . ARG A 1 81 ? -13.339 -12.110 14.052 1.00 86.62 81 ARG A CA 1
ATOM 613 C C . ARG A 1 81 ? -13.354 -13.634 13.990 1.00 86.62 81 ARG A C 1
ATOM 615 O O . ARG A 1 81 ? -13.263 -14.172 12.890 1.00 86.62 81 ARG A O 1
ATOM 622 N N . ARG A 1 82 ? -13.421 -14.324 15.134 1.00 85.69 82 ARG A N 1
ATOM 623 C CA . ARG A 1 82 ? -13.516 -15.795 15.207 1.00 85.69 82 ARG A CA 1
ATOM 624 C C . ARG A 1 82 ? -14.867 -16.299 14.713 1.00 85.69 82 ARG A C 1
ATOM 626 O O . ARG A 1 82 ? -14.917 -17.342 14.072 1.00 85.69 82 ARG A O 1
ATOM 633 N N . GLN A 1 83 ? -15.932 -15.543 14.966 1.00 87.00 83 GLN A N 1
ATOM 634 C CA . GLN A 1 83 ? -17.275 -15.814 14.453 1.00 87.00 83 GLN A CA 1
ATOM 635 C C . GLN A 1 83 ? -17.391 -15.561 12.937 1.00 87.00 83 GLN A C 1
ATOM 637 O O . GLN A 1 83 ? -18.376 -15.962 12.322 1.00 87.00 83 GLN A O 1
ATOM 642 N N . GLY A 1 84 ? -16.365 -14.965 12.319 1.00 83.38 84 GLY A N 1
ATOM 643 C CA . GLY A 1 84 ? -16.316 -14.700 10.883 1.00 83.38 84 GLY A CA 1
ATOM 644 C C . GLY A 1 84 ? -16.974 -13.383 10.480 1.00 83.38 84 GLY A C 1
ATOM 645 O O . GLY A 1 84 ? -17.309 -13.229 9.309 1.00 83.38 84 GLY A O 1
ATOM 646 N N . ALA A 1 85 ? -17.149 -12.445 11.420 1.00 85.31 85 ALA A N 1
ATOM 647 C CA . ALA A 1 85 ? -17.635 -11.108 11.105 1.00 85.31 85 ALA A CA 1
ATOM 648 C C . ALA A 1 85 ? -16.710 -10.426 10.087 1.00 85.31 85 ALA A C 1
ATOM 650 O O . ALA A 1 85 ? -15.472 -10.481 10.183 1.00 85.31 85 ALA A O 1
ATOM 651 N N . THR A 1 86 ? -17.321 -9.768 9.111 1.00 86.88 86 THR A N 1
ATOM 652 C CA . THR A 1 86 ? -16.636 -8.980 8.094 1.00 86.88 86 THR A CA 1
ATOM 653 C C . THR A 1 86 ? -15.973 -7.757 8.718 1.00 86.88 86 THR A C 1
ATOM 655 O O . THR A 1 86 ? -16.317 -7.285 9.807 1.00 86.88 86 THR A O 1
ATOM 658 N N . GLY A 1 87 ? -14.979 -7.212 8.018 1.00 86.56 87 GLY A N 1
ATOM 659 C CA . GLY A 1 87 ? -14.313 -5.998 8.477 1.00 86.56 87 GLY A CA 1
ATOM 660 C C . GLY A 1 87 ? -15.273 -4.814 8.625 1.00 86.56 87 GLY A C 1
ATOM 661 O O . GLY A 1 87 ? -15.060 -3.983 9.506 1.00 86.56 87 GLY A O 1
ATOM 662 N N . GLU A 1 88 ? -16.305 -4.741 7.782 1.00 88.31 88 GLU A N 1
ATOM 663 C CA . GLU A 1 88 ? -17.301 -3.665 7.775 1.00 88.31 88 GLU A CA 1
ATOM 664 C C . GLU A 1 88 ? -18.261 -3.786 8.969 1.00 88.31 88 GLU A C 1
ATOM 666 O O . GLU A 1 88 ? -18.401 -2.815 9.713 1.00 88.31 88 GLU A O 1
ATOM 671 N N . GLU A 1 89 ? -18.763 -4.987 9.276 1.00 90.38 89 GLU A N 1
ATOM 672 C CA . GLU A 1 89 ? -19.578 -5.250 10.479 1.00 90.38 89 GLU A CA 1
ATOM 673 C C . GLU A 1 89 ? -18.836 -4.877 11.774 1.00 90.38 89 GLU A C 1
ATOM 675 O O . GLU A 1 89 ? -19.407 -4.294 12.697 1.00 90.38 89 GLU A O 1
ATOM 680 N N . ILE A 1 90 ? -17.527 -5.149 11.846 1.00 90.81 90 ILE A N 1
ATOM 681 C CA . ILE A 1 90 ? -16.700 -4.744 12.994 1.00 90.81 90 ILE A CA 1
ATOM 682 C C . ILE A 1 90 ? -16.609 -3.214 13.094 1.00 90.81 90 ILE A C 1
ATOM 684 O O . ILE A 1 90 ? -16.601 -2.658 14.195 1.00 90.81 90 ILE A O 1
ATOM 688 N N . VAL A 1 91 ? -16.510 -2.506 11.965 1.00 91.56 91 VAL A N 1
ATOM 689 C CA . VAL A 1 91 ? -16.470 -1.035 11.956 1.00 91.56 91 VAL A CA 1
ATOM 690 C C . VAL A 1 91 ? -17.805 -0.460 12.423 1.00 91.56 91 VAL A C 1
ATOM 692 O O . VAL A 1 91 ? -17.795 0.463 13.238 1.00 91.56 91 VAL A O 1
ATOM 695 N N . GLU A 1 92 ? -18.924 -1.013 11.966 1.00 92.75 92 GLU A N 1
ATOM 696 C CA . GLU A 1 92 ? -20.269 -0.607 12.381 1.00 92.75 92 GLU A CA 1
ATOM 697 C C . GLU A 1 92 ? -20.500 -0.848 13.873 1.00 92.75 92 GLU A C 1
ATOM 699 O O . GLU A 1 92 ? -20.894 0.076 14.589 1.00 92.75 92 GLU A O 1
ATOM 704 N N . ALA A 1 93 ? -20.135 -2.027 14.383 1.00 93.00 93 ALA A N 1
ATOM 705 C CA . ALA A 1 93 ? -20.211 -2.332 15.810 1.00 93.00 93 ALA A CA 1
ATOM 706 C C . ALA A 1 93 ? -19.375 -1.352 16.655 1.00 93.00 93 ALA A C 1
ATOM 708 O O . ALA A 1 93 ? -19.827 -0.886 17.702 1.00 93.00 93 ALA A O 1
ATOM 709 N N . LEU A 1 94 ? -18.181 -0.971 16.185 1.00 93.19 94 LEU A N 1
ATOM 710 C CA . LEU A 1 94 ? -17.313 0.008 16.855 1.00 93.19 94 LEU A CA 1
ATOM 711 C C . LEU A 1 94 ? -17.848 1.443 16.827 1.00 93.19 94 LEU A C 1
ATOM 713 O O . LEU A 1 94 ? -17.411 2.260 17.646 1.00 93.19 94 LEU A O 1
ATOM 717 N N . ILE A 1 95 ? -18.699 1.776 15.858 1.00 92.19 95 ILE A N 1
ATOM 718 C CA . ILE A 1 95 ? -19.384 3.068 15.774 1.00 92.19 95 ILE A CA 1
ATOM 719 C C . ILE A 1 95 ? -20.576 3.065 16.732 1.00 92.19 95 ILE A C 1
ATOM 721 O O . ILE A 1 95 ? -20.664 3.962 17.568 1.00 92.19 95 ILE A O 1
ATOM 725 N N . ALA A 1 96 ? -21.416 2.028 16.675 1.00 92.31 96 ALA A N 1
ATOM 726 C CA . ALA A 1 96 ? -22.601 1.878 17.520 1.00 92.31 96 ALA A CA 1
ATOM 727 C C . ALA A 1 96 ? -22.266 1.855 19.022 1.00 92.31 96 ALA A C 1
ATOM 729 O O . ALA A 1 96 ? -23.005 2.396 19.837 1.00 92.31 96 ALA A O 1
ATOM 730 N N . ASN A 1 97 ? -21.115 1.288 19.393 1.00 92.69 97 ASN A N 1
ATOM 731 C CA . ASN A 1 97 ? -20.669 1.180 20.785 1.00 92.69 97 ASN A CA 1
ATOM 732 C C . ASN A 1 97 ? -19.739 2.318 21.235 1.00 92.69 97 ASN A C 1
ATOM 734 O O . ASN A 1 97 ? -19.068 2.211 22.267 1.00 92.69 97 ASN A O 1
ATOM 738 N N . SER A 1 98 ? -19.664 3.415 20.473 1.00 90.88 98 SER A N 1
ATOM 739 C CA . SER A 1 98 ? -18.870 4.578 20.857 1.00 90.88 98 SER A CA 1
ATOM 740 C C . SER A 1 98 ? -19.733 5.710 21.407 1.00 90.88 98 SER A C 1
ATOM 742 O O . SER A 1 98 ? -20.353 6.466 20.663 1.00 90.88 98 SER A O 1
ATOM 744 N N . ALA A 1 99 ? -19.659 5.922 22.722 1.00 88.75 99 ALA A N 1
ATOM 745 C CA . ALA A 1 99 ? -20.424 6.949 23.438 1.00 88.75 99 ALA A CA 1
ATOM 746 C C . ALA A 1 99 ? -20.117 8.400 23.003 1.00 88.75 99 ALA A C 1
ATOM 748 O O . ALA A 1 99 ? -20.874 9.326 23.295 1.00 88.75 99 ALA A O 1
ATOM 749 N N . THR A 1 100 ? -18.985 8.624 22.328 1.00 88.44 100 THR A N 1
ATOM 750 C CA . THR A 1 100 ? -18.556 9.960 21.879 1.00 88.44 100 THR A CA 1
ATOM 751 C C . THR A 1 100 ? -18.738 10.181 20.384 1.00 88.44 100 THR A C 1
ATOM 753 O O . THR A 1 100 ? -18.514 11.296 19.921 1.00 88.44 100 THR A O 1
ATOM 756 N N . PHE A 1 101 ? -19.104 9.153 19.612 1.00 88.19 101 PHE A N 1
ATOM 757 C CA . PHE A 1 101 ? -19.087 9.241 18.154 1.00 88.19 101 PHE A CA 1
ATOM 758 C C . PHE A 1 101 ? -20.094 10.261 17.621 1.00 88.19 101 PHE A C 1
ATOM 760 O O . PHE A 1 101 ? -19.717 11.125 16.835 1.00 88.19 101 PHE A O 1
ATOM 767 N N . GLU A 1 102 ? -21.329 10.239 18.116 1.00 87.62 102 GLU A N 1
ATOM 768 C CA . GLU A 1 102 ? -22.369 11.182 17.689 1.00 87.62 102 GLU A CA 1
ATOM 769 C C . GLU A 1 102 ? -22.031 12.631 18.061 1.00 87.62 102 GLU A C 1
ATOM 771 O O . GLU A 1 102 ? -22.279 13.547 17.283 1.00 87.62 102 GLU A O 1
ATOM 776 N N . LYS A 1 103 ? -21.375 12.849 19.207 1.00 87.44 103 LYS A N 1
ATOM 777 C CA . LYS A 1 103 ? -20.978 14.188 19.677 1.00 87.44 103 LYS A CA 1
ATOM 778 C C . LYS A 1 103 ? -19.850 14.812 18.848 1.00 87.44 103 LYS A C 1
ATOM 780 O O . LYS A 1 103 ? -19.624 16.015 18.938 1.00 87.44 103 LYS A O 1
ATOM 785 N N . LYS A 1 104 ? -19.118 14.012 18.065 1.00 88.31 104 LYS A N 1
ATOM 786 C CA . LYS A 1 104 ? -18.032 14.495 17.202 1.00 88.31 104 LYS A CA 1
ATOM 787 C C . LYS A 1 104 ? -18.580 15.279 16.012 1.00 88.31 104 LYS A C 1
ATOM 789 O O . LYS A 1 104 ? -19.680 15.024 15.528 1.00 88.31 104 LYS A O 1
ATOM 794 N N . THR A 1 105 ? -17.741 16.171 15.495 1.00 90.25 105 THR A N 1
ATOM 795 C CA . THR A 1 105 ? -17.967 16.863 14.220 1.00 90.25 105 THR A CA 1
ATOM 796 C C . THR A 1 105 ? -18.007 15.884 13.044 1.00 90.25 105 THR A C 1
ATOM 798 O O . THR A 1 105 ? -17.402 14.812 13.126 1.00 90.25 105 THR A O 1
ATOM 801 N N . SER A 1 106 ? -18.648 16.262 11.934 1.00 88.50 106 SER A N 1
ATOM 802 C CA . SER A 1 106 ? -18.701 15.464 10.693 1.00 88.50 106 SER A CA 1
ATOM 803 C C . SER A 1 106 ? -17.309 15.007 10.239 1.00 88.50 106 SER A C 1
ATOM 805 O O . SER A 1 106 ? -17.048 13.810 10.129 1.00 88.50 106 SER A O 1
ATOM 807 N N . PHE A 1 107 ? -16.356 15.939 10.140 1.00 88.69 107 PHE A N 1
ATOM 808 C CA . PHE A 1 107 ? -14.962 15.634 9.801 1.00 88.69 107 PHE A CA 1
ATOM 809 C C . PHE A 1 107 ? -14.304 14.650 10.780 1.00 88.69 107 PHE A C 1
ATOM 811 O O . PHE A 1 107 ? -13.527 13.775 10.390 1.00 88.69 107 PHE A O 1
ATOM 818 N N . SER A 1 108 ? -14.598 14.774 12.076 1.00 89.81 108 SER A N 1
ATOM 819 C CA . SER A 1 108 ? -14.055 13.873 13.098 1.00 89.81 108 SER A CA 1
ATOM 820 C C . SER A 1 108 ? -14.677 12.477 13.024 1.00 89.81 108 SER A C 1
ATOM 822 O O . SER A 1 108 ? -13.981 11.490 13.283 1.00 89.81 108 SER A O 1
ATOM 824 N N . GLN A 1 109 ? -15.959 12.380 12.662 1.00 90.44 109 GLN A N 1
ATOM 825 C CA . GLN A 1 109 ? -16.652 11.117 12.419 1.00 90.44 109 GLN A CA 1
ATOM 826 C C . GLN A 1 109 ? -16.080 10.411 11.186 1.00 90.44 109 GLN A C 1
ATOM 828 O O . GLN A 1 109 ? -15.688 9.250 11.289 1.00 90.44 109 GLN A O 1
ATOM 833 N N . GLU A 1 110 ? -15.936 11.101 10.054 1.00 90.88 110 GLU A N 1
ATOM 834 C CA . GLU A 1 110 ? -15.341 10.545 8.828 1.00 90.88 110 GLU A CA 1
ATOM 835 C C . GLU A 1 110 ? -13.901 10.086 9.045 1.00 90.88 110 GLU A C 1
ATOM 837 O O . GLU A 1 110 ? -13.546 8.946 8.740 1.00 90.88 110 GLU A O 1
ATOM 842 N N . LYS A 1 111 ? -13.077 10.925 9.682 1.00 93.06 111 LYS A N 1
ATOM 843 C CA . LYS A 1 111 ? -11.707 10.561 10.063 1.00 93.06 111 LYS A CA 1
ATOM 844 C C . LYS A 1 111 ? -11.676 9.310 10.944 1.00 93.06 111 LYS A C 1
ATOM 846 O O . LYS A 1 111 ? -10.779 8.473 10.795 1.00 93.06 111 LYS A O 1
ATOM 851 N N . TYR A 1 112 ? -12.629 9.165 11.869 1.00 92.56 112 TYR A N 1
ATOM 852 C CA . TYR A 1 112 ? -12.760 7.966 12.697 1.00 92.56 112 TYR A CA 1
ATOM 853 C C . TYR A 1 112 ? -13.144 6.743 11.856 1.00 92.56 112 TYR A C 1
ATOM 855 O O . TYR A 1 112 ? -12.455 5.724 11.953 1.00 92.56 112 TYR A O 1
ATOM 863 N N . LYS A 1 113 ? -14.166 6.850 10.993 1.00 91.69 113 LYS A N 1
ATOM 864 C CA . LYS A 1 113 ? -14.594 5.777 10.079 1.00 91.69 113 LYS A CA 1
ATOM 865 C C . LYS A 1 113 ? -13.431 5.301 9.210 1.00 91.69 113 LYS A C 1
ATOM 867 O O . LYS A 1 113 ? -13.091 4.121 9.254 1.00 91.69 113 LYS A O 1
ATOM 872 N N . LEU A 1 114 ? -12.727 6.218 8.542 1.00 90.81 114 LEU A N 1
ATOM 873 C CA . LEU A 1 114 ? -11.592 5.902 7.670 1.00 90.81 114 LEU A CA 1
ATOM 874 C C . LEU A 1 114 ? -10.451 5.204 8.431 1.00 90.81 114 LEU A C 1
ATOM 876 O O . LEU A 1 114 ? -9.859 4.235 7.947 1.00 90.81 114 LEU A O 1
ATOM 880 N N . LYS A 1 115 ? -10.158 5.644 9.665 1.00 92.25 115 LYS A N 1
ATOM 881 C CA . LYS A 1 115 ? -9.158 4.997 10.534 1.00 92.25 115 LYS A CA 1
ATOM 882 C C . LYS A 1 115 ? -9.557 3.563 10.896 1.00 92.25 115 LYS A C 1
ATOM 884 O O . LYS A 1 115 ? -8.685 2.694 10.957 1.00 92.25 115 LYS A O 1
ATOM 889 N N . LYS A 1 116 ? -10.841 3.313 11.170 1.00 92.62 116 LYS A N 1
ATOM 890 C CA . LYS A 1 116 ? -11.356 1.984 11.528 1.00 92.62 116 LYS A CA 1
ATOM 891 C C . LYS A 1 116 ? -11.429 1.068 10.308 1.00 92.62 116 LYS A C 1
ATOM 893 O O . LYS A 1 116 ? -10.876 -0.025 10.380 1.00 92.62 116 LYS A O 1
ATOM 898 N N . GLN A 1 117 ? -11.956 1.534 9.179 1.00 90.69 117 GLN A N 1
ATOM 899 C CA . GLN A 1 117 ? -11.957 0.795 7.911 1.00 90.69 117 GLN A CA 1
ATOM 900 C C . GLN A 1 117 ? -10.544 0.356 7.519 1.00 90.69 117 GLN A C 1
ATOM 902 O O . GLN A 1 117 ? -10.299 -0.830 7.331 1.00 90.69 117 GLN A O 1
ATOM 907 N N . LYS A 1 118 ? -9.557 1.261 7.552 1.00 89.38 118 LYS A N 1
ATOM 908 C CA . LYS A 1 118 ? -8.156 0.914 7.251 1.00 89.38 118 LYS A CA 1
ATOM 909 C C . LYS A 1 118 ? -7.579 -0.185 8.157 1.00 89.38 118 LYS A C 1
ATOM 911 O O . LYS A 1 118 ? -6.671 -0.902 7.741 1.00 89.38 118 LYS A O 1
ATOM 916 N N . LYS A 1 119 ? -8.062 -0.302 9.400 1.00 89.06 119 LYS A N 1
ATOM 917 C CA . LYS A 1 119 ? -7.592 -1.299 10.375 1.00 89.06 119 LYS A CA 1
ATOM 918 C C . LYS A 1 119 ? -8.338 -2.633 10.269 1.00 89.06 119 LYS A C 1
ATOM 920 O O . LYS A 1 119 ? -7.701 -3.674 10.421 1.00 89.06 119 LYS A O 1
ATOM 925 N N . TYR A 1 120 ? -9.655 -2.604 10.077 1.00 88.56 120 TYR A N 1
ATOM 926 C CA . TYR A 1 120 ? -10.522 -3.785 10.185 1.00 88.56 120 TYR A CA 1
ATOM 927 C C . TYR A 1 120 ? -11.006 -4.318 8.830 1.00 88.56 120 TYR A C 1
ATOM 929 O O . TYR A 1 120 ? -11.130 -5.531 8.693 1.00 88.56 120 TYR A O 1
ATOM 937 N N . ALA A 1 121 ? -11.161 -3.455 7.824 1.00 87.56 121 ALA A N 1
ATOM 938 C CA . ALA A 1 121 ? -11.588 -3.780 6.462 1.00 87.56 121 ALA A CA 1
ATOM 939 C C . ALA A 1 121 ? -10.562 -3.278 5.419 1.00 87.56 121 ALA A C 1
ATOM 941 O O . ALA A 1 121 ? -10.842 -2.355 4.650 1.00 87.56 121 ALA A O 1
ATOM 942 N N . PRO A 1 122 ? -9.322 -3.810 5.399 1.00 88.69 122 PRO A N 1
ATOM 943 C CA . PRO A 1 122 ? -8.330 -3.373 4.427 1.00 88.69 122 PRO A CA 1
ATOM 944 C C . PRO A 1 122 ? -8.755 -3.782 3.011 1.00 88.69 122 PRO A C 1
ATOM 946 O O . PRO A 1 122 ? -8.889 -4.969 2.705 1.00 88.69 122 PRO A O 1
ATOM 949 N N . LYS A 1 123 ? -8.918 -2.779 2.146 1.00 89.81 123 LYS A N 1
ATOM 950 C CA . LYS A 1 123 ? -9.177 -2.943 0.713 1.00 89.81 123 LYS A CA 1
ATOM 951 C C . LYS A 1 123 ? -7.848 -2.906 -0.055 1.00 89.81 123 LYS A C 1
ATOM 953 O O . LYS A 1 123 ? -6.958 -2.109 0.255 1.00 89.81 123 LYS A O 1
ATOM 958 N N . VAL A 1 124 ? -7.689 -3.790 -1.034 1.00 90.62 124 VAL A N 1
ATOM 959 C CA . VAL A 1 124 ? -6.531 -3.883 -1.928 1.00 90.62 124 VAL A CA 1
ATOM 960 C C . VAL A 1 124 ? -6.972 -3.695 -3.370 1.00 90.62 124 VAL A C 1
ATOM 962 O O . VAL A 1 124 ? -8.019 -4.178 -3.789 1.00 90.62 124 VAL A O 1
ATOM 965 N N . LEU A 1 125 ? -6.157 -2.979 -4.134 1.00 90.88 125 LEU A N 1
ATOM 966 C CA . LEU A 1 125 ? -6.448 -2.630 -5.516 1.00 90.88 125 LEU A CA 1
ATOM 967 C C . LEU A 1 125 ? -5.527 -3.413 -6.444 1.00 90.88 125 LEU A C 1
ATOM 969 O O . LEU A 1 125 ? -4.303 -3.298 -6.349 1.00 90.88 125 LEU A O 1
ATOM 973 N N . LEU A 1 126 ? -6.111 -4.188 -7.355 1.00 90.69 126 LEU A N 1
ATOM 974 C CA . LEU A 1 126 ? -5.357 -4.913 -8.367 1.00 90.69 126 LEU A CA 1
ATOM 975 C C . LEU A 1 126 ? -4.845 -3.921 -9.416 1.00 90.69 126 LEU A C 1
ATOM 977 O O . LEU A 1 126 ? -5.617 -3.384 -10.204 1.00 90.69 126 LEU A O 1
ATOM 981 N N . ARG A 1 127 ? -3.539 -3.653 -9.434 1.00 89.12 127 ARG A N 1
ATOM 982 C CA . ARG A 1 127 ? -2.913 -2.724 -10.386 1.00 89.12 127 ARG A CA 1
ATOM 983 C C . ARG A 1 127 ? -2.082 -3.473 -11.416 1.00 89.12 127 ARG A C 1
ATOM 985 O O . ARG A 1 127 ? -1.446 -4.474 -11.099 1.00 89.12 127 ARG A O 1
ATOM 992 N N . ARG A 1 128 ? -2.072 -2.948 -12.643 1.00 87.06 128 ARG A N 1
ATOM 993 C CA . ARG A 1 128 ? -1.146 -3.394 -13.685 1.00 87.06 128 ARG A CA 1
ATOM 994 C C . ARG A 1 128 ? 0.288 -3.089 -13.231 1.00 87.06 128 ARG A C 1
ATOM 996 O O . ARG A 1 128 ? 0.506 -1.992 -12.717 1.00 87.06 128 ARG A O 1
ATOM 1003 N N . PRO A 1 129 ? 1.250 -4.004 -13.418 1.00 87.31 129 PRO A N 1
ATOM 1004 C CA . PRO A 1 129 ? 2.656 -3.686 -13.226 1.00 87.31 129 PRO A CA 1
ATOM 1005 C C . PRO A 1 129 ? 3.144 -2.813 -14.388 1.00 87.31 129 PRO A C 1
ATOM 1007 O O . PRO A 1 129 ? 3.055 -3.202 -15.548 1.00 87.31 129 PRO A O 1
ATOM 1010 N N . PHE A 1 130 ? 3.634 -1.623 -14.065 1.00 87.12 130 PHE A N 1
ATOM 1011 C CA . PHE A 1 130 ? 4.344 -0.722 -14.979 1.00 87.12 130 PHE A CA 1
ATOM 1012 C C . PHE A 1 130 ? 5.443 0.015 -14.211 1.00 87.12 130 PHE A C 1
ATOM 1014 O O . PHE A 1 130 ? 5.375 0.116 -12.978 1.00 87.12 130 PHE A O 1
ATOM 1021 N N . ALA A 1 131 ? 6.442 0.542 -14.912 1.00 90.69 131 ALA A N 1
ATOM 1022 C CA . ALA A 1 131 ? 7.682 1.069 -14.350 1.00 90.69 131 ALA A CA 1
ATOM 1023 C C . ALA A 1 131 ? 7.457 2.051 -13.195 1.00 90.69 131 ALA A C 1
ATOM 1025 O O . ALA A 1 131 ? 8.070 1.912 -12.136 1.00 90.69 131 ALA A O 1
ATOM 1026 N N . ARG A 1 132 ? 6.509 2.988 -13.342 1.00 92.88 132 ARG A N 1
ATOM 1027 C CA . ARG A 1 132 ? 6.142 3.926 -12.266 1.00 92.88 132 ARG A CA 1
ATOM 1028 C C . ARG A 1 132 ? 5.614 3.195 -11.028 1.00 92.88 132 ARG A C 1
ATOM 1030 O O . ARG A 1 132 ? 6.139 3.423 -9.945 1.00 92.88 132 ARG A O 1
ATOM 1037 N N . SER A 1 133 ? 4.633 2.298 -11.166 1.00 91.81 133 SER A N 1
ATOM 1038 C CA . SER A 1 133 ? 4.068 1.568 -10.013 1.00 91.81 133 SER A CA 1
ATOM 1039 C C . SER A 1 133 ? 5.107 0.706 -9.284 1.00 91.81 133 SER A C 1
ATOM 1041 O O . SER A 1 133 ? 5.102 0.618 -8.056 1.00 91.81 133 SER A O 1
ATOM 1043 N N . ILE A 1 134 ? 6.034 0.105 -10.036 1.00 92.81 134 ILE A N 1
ATOM 1044 C CA . ILE A 1 134 ? 7.112 -0.721 -9.491 1.00 92.81 134 ILE A CA 1
ATOM 1045 C C . ILE A 1 134 ? 8.127 0.168 -8.762 1.00 92.81 134 ILE A C 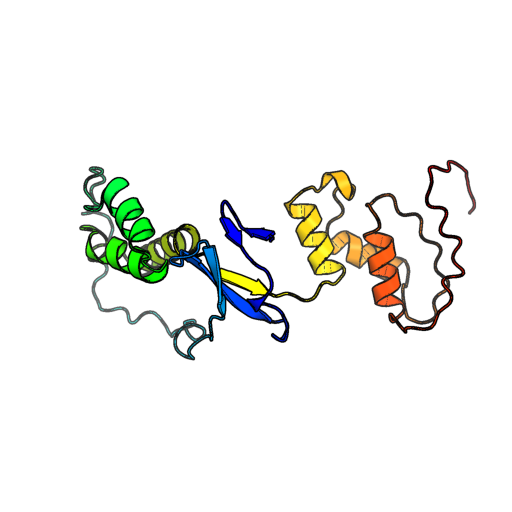1
ATOM 1047 O O . ILE A 1 134 ? 8.511 -0.149 -7.637 1.00 92.81 134 ILE A O 1
ATOM 1051 N N . CYS A 1 135 ? 8.508 1.303 -9.355 1.00 94.81 135 CYS A N 1
ATOM 1052 C CA . CYS A 1 135 ? 9.384 2.294 -8.732 1.00 94.81 135 CYS A CA 1
ATOM 1053 C C . CYS A 1 135 ? 8.805 2.801 -7.402 1.00 94.81 135 CYS A C 1
ATOM 1055 O O . CYS A 1 135 ? 9.493 2.751 -6.385 1.00 94.81 135 CYS A O 1
ATOM 1057 N N . GLU A 1 136 ? 7.525 3.191 -7.365 1.00 94.94 136 GLU A N 1
ATOM 1058 C CA . GLU A 1 136 ? 6.845 3.620 -6.132 1.00 94.94 136 GLU A CA 1
ATOM 1059 C C . GLU A 1 136 ? 6.850 2.526 -5.060 1.00 94.94 136 GLU A C 1
ATOM 1061 O O . GLU A 1 136 ? 7.131 2.790 -3.887 1.00 94.94 136 GLU A O 1
ATOM 1066 N N . ALA A 1 137 ? 6.568 1.282 -5.457 1.00 93.69 137 ALA A N 1
ATOM 1067 C CA . ALA A 1 137 ? 6.548 0.147 -4.546 1.00 93.69 137 ALA A CA 1
ATOM 1068 C C . ALA A 1 137 ? 7.935 -0.133 -3.944 1.00 93.69 137 ALA A C 1
ATOM 1070 O O . ALA A 1 137 ? 8.045 -0.325 -2.728 1.00 93.69 137 ALA A O 1
ATOM 1071 N N . TYR A 1 138 ? 8.994 -0.124 -4.760 1.00 94.44 138 TYR A N 1
ATOM 1072 C CA . TYR A 1 138 ? 10.364 -0.293 -4.274 1.00 94.44 138 TYR A CA 1
ATOM 1073 C C . TYR A 1 138 ? 10.807 0.883 -3.412 1.00 94.44 138 TYR A C 1
ATOM 1075 O O . TYR A 1 138 ? 11.324 0.649 -2.324 1.00 94.44 138 TYR A O 1
ATOM 1083 N N . PHE A 1 139 ? 10.542 2.122 -3.824 1.00 96.00 139 PHE A N 1
ATOM 1084 C CA . PHE A 1 139 ? 10.908 3.306 -3.050 1.00 96.00 139 PHE A CA 1
ATOM 1085 C C . PHE A 1 139 ? 10.257 3.302 -1.659 1.00 96.00 139 PHE A C 1
ATOM 1087 O O . PHE A 1 139 ? 10.898 3.630 -0.664 1.00 96.00 139 PHE A O 1
ATOM 1094 N N . LYS A 1 140 ? 9.001 2.850 -1.556 1.00 95.00 140 LYS A N 1
ATOM 1095 C CA . LYS A 1 140 ? 8.289 2.750 -0.276 1.00 95.00 140 LYS A CA 1
ATOM 1096 C C . LYS A 1 140 ? 8.736 1.568 0.590 1.00 95.00 140 LYS A C 1
ATOM 1098 O O . LYS A 1 140 ? 8.716 1.680 1.813 1.00 95.00 140 LYS A O 1
ATOM 1103 N N . LYS A 1 141 ? 9.070 0.421 -0.013 1.00 93.31 141 LYS A N 1
ATOM 1104 C CA . LYS A 1 141 ? 9.355 -0.829 0.719 1.00 93.31 141 LYS A CA 1
ATOM 1105 C C . LYS A 1 141 ? 10.840 -1.048 1.001 1.00 93.31 141 LYS A C 1
ATOM 1107 O O . LYS A 1 141 ? 11.185 -1.537 2.071 1.00 93.31 141 LYS A O 1
ATOM 1112 N N . ASN A 1 142 ? 11.701 -0.772 0.029 1.00 93.81 142 ASN A N 1
ATOM 1113 C CA . ASN A 1 142 ? 13.145 -0.960 0.117 1.00 93.81 142 ASN A CA 1
ATOM 1114 C C . ASN A 1 142 ? 13.872 -0.000 -0.852 1.00 93.81 142 ASN A C 1
ATOM 1116 O O . ASN A 1 142 ? 14.333 -0.437 -1.912 1.00 93.81 142 ASN A O 1
ATOM 1120 N N . PRO A 1 143 ? 13.968 1.300 -0.511 1.00 94.88 143 PRO A N 1
ATOM 1121 C CA . PRO A 1 143 ? 14.542 2.306 -1.404 1.00 94.88 143 PRO A CA 1
ATOM 1122 C C . PRO A 1 143 ? 16.033 2.080 -1.670 1.00 94.88 143 PRO A C 1
ATOM 1124 O O . PRO A 1 143 ? 16.502 2.355 -2.771 1.00 94.88 143 PRO A O 1
ATOM 1127 N N . ALA A 1 144 ? 16.772 1.515 -0.709 1.00 94.50 144 ALA A N 1
ATOM 1128 C CA . ALA A 1 144 ? 18.199 1.236 -0.859 1.00 94.50 144 ALA A CA 1
ATOM 1129 C C . ALA A 1 144 ? 18.494 0.288 -2.034 1.00 94.50 144 ALA A C 1
ATOM 1131 O O . ALA A 1 144 ? 19.485 0.469 -2.735 1.00 94.50 144 ALA A O 1
ATOM 1132 N N . ARG A 1 145 ? 17.600 -0.674 -2.312 1.00 90.75 145 ARG A N 1
ATOM 1133 C CA . ARG A 1 145 ? 17.754 -1.622 -3.430 1.00 90.75 145 ARG A CA 1
ATOM 1134 C C . ARG A 1 145 ? 17.723 -0.954 -4.806 1.00 90.75 145 ARG A C 1
ATOM 1136 O O . ARG A 1 145 ? 18.275 -1.502 -5.751 1.00 90.75 145 ARG A O 1
ATOM 1143 N N . ILE A 1 146 ? 17.068 0.198 -4.917 1.00 93.50 146 ILE A N 1
ATOM 1144 C CA . ILE A 1 146 ? 16.972 0.967 -6.162 1.00 93.50 146 ILE A CA 1
ATOM 1145 C C . ILE A 1 146 ? 17.829 2.237 -6.114 1.00 93.50 146 ILE A C 1
ATOM 1147 O O . ILE A 1 146 ? 17.569 3.178 -6.856 1.00 93.50 146 ILE A O 1
ATOM 1151 N N . GLY A 1 147 ? 18.801 2.314 -5.197 1.00 92.00 147 GLY A N 1
ATOM 1152 C CA . GLY A 1 147 ? 19.649 3.498 -5.039 1.00 92.00 147 GLY A CA 1
ATOM 1153 C C . GLY A 1 147 ? 18.868 4.765 -4.682 1.00 92.00 147 GLY A C 1
ATOM 1154 O O . GLY A 1 147 ? 19.263 5.854 -5.075 1.00 92.00 147 GLY A O 1
ATOM 1155 N N . PHE A 1 148 ? 17.739 4.628 -3.975 1.00 94.81 148 PHE A N 1
ATOM 1156 C CA . PHE A 1 148 ? 16.820 5.724 -3.645 1.00 94.81 148 PHE A CA 1
ATOM 1157 C C . PHE A 1 148 ? 16.244 6.450 -4.875 1.00 94.81 148 PHE A C 1
ATOM 1159 O O . PHE A 1 148 ? 15.800 7.595 -4.773 1.00 94.81 148 PHE A O 1
ATOM 1166 N N . LEU A 1 149 ? 16.192 5.774 -6.028 1.00 92.81 149 LEU A N 1
ATOM 1167 C CA . LEU A 1 149 ? 15.609 6.319 -7.247 1.00 92.81 149 LEU A CA 1
ATOM 1168 C C . LEU A 1 149 ? 14.108 6.575 -7.069 1.00 92.81 149 LEU A C 1
ATOM 1170 O O . LEU A 1 149 ? 13.322 5.657 -6.827 1.00 92.81 149 LEU A O 1
ATOM 1174 N N . ARG A 1 150 ? 13.705 7.837 -7.206 1.00 95.25 150 ARG A N 1
ATOM 1175 C CA . ARG A 1 150 ? 12.297 8.245 -7.179 1.00 95.25 150 ARG A CA 1
ATOM 1176 C C . ARG A 1 150 ? 11.690 8.226 -8.577 1.00 95.25 150 ARG A C 1
ATOM 1178 O O . ARG A 1 150 ? 12.399 8.300 -9.577 1.00 95.25 150 ARG A O 1
ATOM 1185 N N . VAL A 1 151 ? 10.362 8.194 -8.639 1.00 95.62 151 VAL A N 1
ATOM 1186 C CA . VAL A 1 151 ? 9.598 8.152 -9.899 1.00 95.62 151 VAL A CA 1
ATOM 1187 C C . VAL A 1 151 ? 9.868 9.359 -10.790 1.00 95.62 151 VAL A C 1
ATOM 1189 O O . VAL A 1 151 ? 9.975 9.216 -12.005 1.00 95.62 151 VAL A O 1
ATOM 1192 N N . ASP A 1 152 ? 9.952 10.551 -10.209 1.00 96.81 152 ASP A N 1
ATOM 1193 C CA . ASP A 1 152 ? 10.235 11.790 -10.931 1.00 96.81 152 ASP A CA 1
ATOM 1194 C C . ASP A 1 152 ? 11.637 11.762 -11.545 1.00 96.81 152 ASP A C 1
ATOM 1196 O O . ASP A 1 152 ? 11.793 12.085 -12.718 1.00 96.81 152 ASP A O 1
ATOM 1200 N N . MET A 1 153 ? 12.631 11.270 -10.800 1.00 95.62 153 MET A N 1
ATOM 1201 C CA . MET A 1 153 ? 13.998 11.117 -11.292 1.00 95.62 153 MET A CA 1
ATOM 1202 C C . MET A 1 153 ? 14.089 10.041 -12.378 1.00 95.62 153 MET A C 1
ATOM 1204 O O . MET A 1 153 ? 14.747 10.256 -13.391 1.00 95.62 153 MET A O 1
ATOM 1208 N N . LEU A 1 154 ? 13.380 8.918 -12.219 1.00 94.62 154 LEU A N 1
ATOM 1209 C CA . LEU A 1 154 ? 13.250 7.898 -13.263 1.00 94.62 154 LEU A CA 1
ATOM 1210 C C . LEU A 1 154 ? 12.626 8.489 -14.538 1.00 94.62 154 LEU A C 1
ATOM 1212 O O . LEU A 1 154 ? 13.130 8.266 -15.634 1.00 94.62 154 LEU A O 1
ATOM 1216 N N . SER A 1 155 ? 11.558 9.277 -14.397 1.00 94.81 155 SER A N 1
ATOM 1217 C CA . SER A 1 155 ? 10.878 9.921 -15.529 1.00 94.81 155 SER A CA 1
ATOM 1218 C C . SER A 1 155 ? 11.784 10.935 -16.232 1.00 94.81 155 SER A C 1
ATOM 1220 O O . SER A 1 155 ? 11.807 10.993 -17.463 1.00 94.81 155 SER A O 1
ATOM 1222 N N . LEU A 1 156 ? 12.555 11.706 -15.458 1.00 95.81 156 LEU A N 1
ATOM 1223 C CA . LEU A 1 156 ? 13.524 12.667 -15.975 1.00 95.81 156 LEU A CA 1
ATOM 1224 C C . LEU A 1 156 ? 14.651 11.963 -16.732 1.00 95.81 156 LEU A C 1
ATOM 1226 O O . LEU A 1 156 ? 14.956 12.364 -17.847 1.00 95.81 156 LEU A O 1
ATOM 1230 N N . LEU A 1 157 ? 15.214 10.886 -16.179 1.00 93.44 157 LEU A N 1
ATOM 1231 C CA . LEU A 1 157 ? 16.273 10.102 -16.816 1.00 93.44 157 LEU A CA 1
ATOM 1232 C C . LEU A 1 157 ? 15.812 9.554 -18.171 1.00 93.44 157 LEU A C 1
ATOM 1234 O O . LEU A 1 157 ? 16.490 9.755 -19.174 1.00 93.44 157 LEU A O 1
ATOM 1238 N N . LEU A 1 158 ? 14.632 8.928 -18.222 1.00 91.94 158 LEU A N 1
ATOM 1239 C CA . LEU A 1 158 ? 14.077 8.390 -19.470 1.00 91.94 158 LEU A CA 1
ATOM 1240 C C . LEU A 1 158 ? 13.810 9.486 -20.512 1.00 91.94 158 LEU A C 1
ATOM 1242 O O . LEU A 1 158 ? 13.999 9.258 -21.705 1.00 91.94 158 LEU A O 1
ATOM 1246 N N . SER A 1 159 ? 13.382 10.670 -20.064 1.00 93.88 159 SER A N 1
ATOM 1247 C CA . SER A 1 159 ? 13.129 11.813 -20.948 1.00 93.88 159 SER A CA 1
ATOM 1248 C C . SER A 1 159 ? 14.429 12.435 -21.464 1.00 93.88 159 SER A C 1
ATOM 1250 O O . SER A 1 159 ? 14.549 12.691 -22.657 1.00 93.88 159 SER A O 1
ATOM 1252 N N . MET A 1 160 ? 15.425 12.637 -20.596 1.00 93.94 160 MET A N 1
ATOM 1253 C CA . MET A 1 160 ? 16.736 13.183 -20.969 1.00 93.94 160 MET A CA 1
ATOM 1254 C C . MET A 1 160 ? 17.528 12.225 -21.862 1.00 93.94 160 MET A C 1
ATOM 1256 O O . MET A 1 160 ? 18.226 12.675 -22.763 1.00 93.94 160 MET A O 1
ATOM 1260 N N . GLY A 1 161 ? 17.390 10.915 -21.647 1.00 89.31 161 GLY A N 1
ATOM 1261 C CA . GLY A 1 161 ? 17.957 9.885 -22.517 1.00 89.31 161 GLY A CA 1
ATOM 1262 C C . GLY A 1 161 ? 17.217 9.713 -23.847 1.00 89.31 161 GLY A C 1
ATOM 1263 O O . GLY A 1 161 ? 17.593 8.841 -24.620 1.00 89.31 161 GLY A O 1
ATOM 1264 N N . ASN A 1 162 ? 16.161 10.501 -24.099 1.00 90.62 162 ASN A N 1
ATOM 1265 C CA . ASN A 1 162 ? 15.307 10.419 -25.286 1.00 90.62 162 ASN A CA 1
ATOM 1266 C C . ASN A 1 162 ? 14.837 8.983 -25.590 1.00 90.62 162 ASN A C 1
ATOM 1268 O O . ASN A 1 162 ? 14.816 8.543 -26.738 1.00 90.62 162 ASN A O 1
ATOM 1272 N N . VAL A 1 163 ? 14.478 8.228 -24.546 1.00 88.75 163 VAL A N 1
ATOM 1273 C CA . VAL A 1 163 ? 14.091 6.822 -24.694 1.00 88.75 163 VAL A CA 1
ATOM 1274 C C . VAL A 1 163 ? 12.706 6.741 -25.337 1.00 88.75 163 VAL A C 1
ATOM 1276 O O . VAL A 1 163 ? 11.687 7.099 -24.723 1.00 88.75 163 VAL A O 1
ATOM 1279 N N . ALA A 1 164 ? 12.673 6.248 -26.573 1.00 87.44 164 ALA A N 1
ATOM 1280 C CA . ALA A 1 164 ? 11.477 6.087 -27.391 1.00 87.44 164 ALA A CA 1
ATOM 1281 C C . ALA A 1 164 ? 11.543 4.799 -28.227 1.00 87.44 164 ALA A C 1
ATOM 1283 O O . ALA A 1 164 ? 12.597 4.179 -28.349 1.00 87.44 164 ALA A O 1
ATOM 1284 N N . ALA A 1 165 ? 10.421 4.400 -28.826 1.00 86.88 165 ALA A N 1
ATOM 1285 C CA . ALA A 1 165 ? 10.381 3.251 -29.728 1.00 86.88 165 ALA A CA 1
ATOM 1286 C C . ALA A 1 165 ? 11.465 3.348 -30.821 1.00 86.88 165 ALA A C 1
ATOM 1288 O O . ALA A 1 165 ? 11.718 4.432 -31.348 1.00 86.88 165 ALA A O 1
ATOM 1289 N N . ASN A 1 166 ? 12.087 2.212 -31.151 1.00 79.88 166 ASN A N 1
ATOM 1290 C CA . ASN A 1 166 ? 13.185 2.091 -32.125 1.00 79.88 166 ASN A CA 1
ATOM 1291 C C . ASN A 1 166 ? 14.475 2.859 -31.773 1.00 79.88 166 ASN A C 1
ATOM 1293 O O . ASN A 1 166 ? 15.279 3.137 -32.657 1.00 79.88 166 ASN A O 1
ATOM 1297 N N . SER A 1 167 ? 14.672 3.227 -30.505 1.00 79.00 167 SER A N 1
ATOM 1298 C CA . SER A 1 167 ? 15.935 3.815 -30.046 1.00 79.00 167 SER A CA 1
ATOM 1299 C C . SER A 1 167 ? 16.939 2.722 -29.674 1.00 79.00 167 SER A C 1
ATOM 1301 O O . SER A 1 167 ? 16.603 1.817 -28.910 1.00 79.00 167 SER A O 1
ATOM 1303 N N . ASP A 1 168 ? 18.182 2.852 -30.138 1.00 83.81 168 ASP A N 1
ATOM 1304 C CA . ASP A 1 168 ? 19.301 2.017 -29.693 1.00 83.81 168 ASP A CA 1
ATOM 1305 C C . ASP A 1 168 ? 19.879 2.597 -28.395 1.00 83.81 168 ASP A C 1
ATOM 1307 O O . ASP A 1 168 ? 20.582 3.608 -28.401 1.00 83.81 168 ASP A O 1
ATOM 1311 N N . VAL A 1 169 ? 19.538 1.985 -27.257 1.00 82.19 169 VAL A N 1
ATOM 1312 C CA . VAL A 1 169 ? 19.873 2.504 -25.922 1.00 82.19 169 VAL A CA 1
ATOM 1313 C C . VAL A 1 169 ? 20.808 1.543 -25.193 1.00 82.19 169 VAL A C 1
ATOM 1315 O O . VAL A 1 169 ? 20.472 0.381 -24.970 1.00 82.19 169 VAL A O 1
ATOM 1318 N N . LEU A 1 170 ? 21.960 2.047 -24.746 1.00 87.12 170 LEU A N 1
ATOM 1319 C CA . LEU A 1 170 ? 22.829 1.340 -23.808 1.00 87.12 170 LEU A CA 1
ATOM 1320 C C . LEU A 1 170 ? 22.389 1.645 -22.371 1.00 87.12 170 LEU A C 1
ATOM 1322 O O . LEU A 1 170 ? 22.366 2.803 -21.957 1.00 87.12 170 LEU A O 1
ATOM 1326 N N . VAL A 1 171 ? 22.064 0.608 -21.598 1.00 84.94 171 VAL A N 1
ATOM 1327 C CA . VAL A 1 171 ? 21.619 0.744 -20.204 1.00 84.94 171 VAL A CA 1
ATOM 1328 C C . VAL A 1 171 ? 22.581 0.011 -19.278 1.00 84.94 171 VAL A C 1
ATOM 1330 O O . VAL A 1 171 ? 22.827 -1.180 -19.444 1.00 84.94 171 VAL A O 1
ATOM 1333 N N . VAL A 1 172 ? 23.073 0.717 -18.260 1.00 87.31 172 VAL A N 1
ATOM 1334 C CA . VAL A 1 172 ? 23.782 0.124 -17.121 1.00 87.31 172 VAL A CA 1
ATOM 1335 C C . VAL A 1 172 ? 22.914 0.313 -15.886 1.00 87.31 172 VAL A C 1
ATOM 1337 O O . VAL A 1 172 ? 22.643 1.440 -15.475 1.00 87.31 172 VAL A O 1
ATOM 1340 N N . ASP A 1 173 ? 22.450 -0.791 -15.306 1.00 84.62 173 ASP A N 1
ATOM 1341 C CA . ASP A 1 173 ? 21.439 -0.772 -14.252 1.00 84.62 173 ASP A CA 1
ATOM 1342 C C . ASP A 1 173 ? 21.917 -1.507 -12.998 1.00 84.62 173 ASP A C 1
ATOM 1344 O O . ASP A 1 173 ? 22.123 -2.719 -13.002 1.00 84.62 173 ASP A O 1
ATOM 1348 N N . MET A 1 174 ? 22.048 -0.754 -11.906 1.00 86.56 174 MET A N 1
ATOM 1349 C CA . MET A 1 174 ? 22.340 -1.273 -10.564 1.00 86.56 174 MET A CA 1
ATOM 1350 C C . MET A 1 174 ? 21.133 -1.145 -9.617 1.00 86.56 174 MET A C 1
ATOM 1352 O O . MET A 1 174 ? 21.236 -1.431 -8.428 1.00 86.56 174 MET A O 1
ATOM 1356 N N . ALA A 1 175 ? 19.965 -0.749 -10.132 1.00 87.88 175 ALA A N 1
ATOM 1357 C CA . ALA A 1 175 ? 18.707 -0.580 -9.406 1.00 87.88 175 ALA A CA 1
ATOM 1358 C C . ALA A 1 175 ? 17.809 -1.829 -9.501 1.00 87.88 175 ALA A C 1
ATOM 1360 O O . ALA A 1 175 ? 16.579 -1.742 -9.526 1.00 87.88 175 ALA A O 1
ATOM 1361 N N . GLY A 1 176 ? 18.420 -3.016 -9.573 1.00 84.31 176 GLY A N 1
ATOM 1362 C CA . GLY A 1 176 ? 17.707 -4.294 -9.575 1.00 84.31 176 GLY A CA 1
ATOM 1363 C C . GLY A 1 176 ? 16.834 -4.534 -10.809 1.00 84.31 176 GLY A C 1
ATOM 1364 O O . GLY A 1 176 ? 15.827 -5.233 -10.692 1.00 84.31 176 GLY A O 1
ATOM 1365 N N . GLY A 1 177 ? 17.193 -3.953 -11.958 1.00 87.62 177 GLY A N 1
ATOM 1366 C CA . GLY A 1 177 ? 16.458 -4.100 -13.217 1.00 87.62 177 GLY A CA 1
ATOM 1367 C C . GLY A 1 177 ? 15.322 -3.089 -13.405 1.00 87.62 177 GLY A C 1
ATOM 1368 O O . GLY A 1 177 ? 14.603 -3.172 -14.401 1.00 87.62 177 GLY A O 1
ATOM 1369 N N . LEU A 1 178 ? 15.124 -2.151 -12.466 1.00 90.75 178 LEU A N 1
ATOM 1370 C CA . LEU A 1 178 ? 14.057 -1.151 -12.552 1.00 90.75 178 L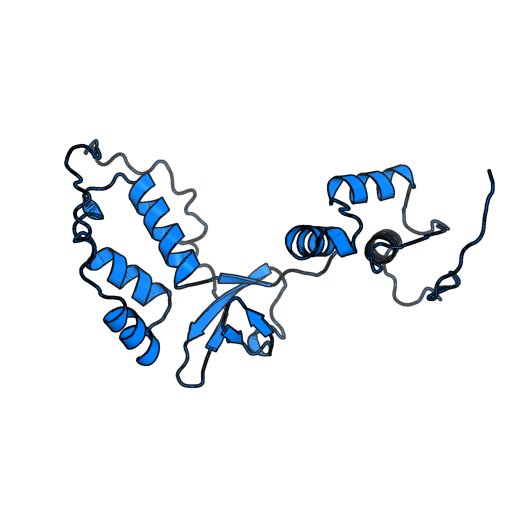EU A CA 1
ATOM 1371 C C . LEU A 1 178 ? 14.243 -0.220 -13.755 1.00 90.75 178 LEU A C 1
ATOM 1373 O O . LEU A 1 178 ? 13.276 0.046 -14.469 1.00 90.75 178 LEU A O 1
ATOM 1377 N N . LEU A 1 179 ? 15.464 0.274 -13.977 1.00 90.69 179 LEU A N 1
ATOM 1378 C CA . LEU A 1 179 ? 15.750 1.184 -15.084 1.00 90.69 179 LEU A CA 1
ATOM 1379 C C . LEU A 1 179 ? 15.659 0.443 -16.420 1.00 90.69 179 LEU A C 1
ATOM 1381 O O . LEU A 1 179 ? 15.041 0.936 -17.359 1.00 90.69 179 LEU A O 1
ATOM 1385 N N . THR A 1 180 ? 16.192 -0.776 -16.469 1.00 90.44 180 THR A N 1
ATOM 1386 C CA . THR A 1 180 ? 16.122 -1.657 -17.641 1.00 90.44 180 THR A CA 1
ATOM 1387 C C . THR A 1 180 ? 14.674 -1.946 -18.031 1.00 90.44 180 THR A C 1
ATOM 1389 O O . THR A 1 180 ? 14.299 -1.783 -19.190 1.00 90.44 180 THR A O 1
ATOM 1392 N N . GLY A 1 181 ? 13.828 -2.307 -17.060 1.00 89.94 181 GLY A N 1
ATOM 1393 C CA . GLY A 1 181 ? 12.404 -2.543 -17.293 1.00 89.94 181 GLY A CA 1
ATOM 1394 C C . GLY A 1 181 ? 11.664 -1.286 -17.755 1.00 89.94 181 GLY A C 1
ATOM 1395 O O . GLY A 1 181 ? 10.807 -1.367 -18.630 1.00 89.94 181 GLY A O 1
ATOM 1396 N N . ALA A 1 182 ? 12.026 -0.115 -17.224 1.00 91.81 182 ALA A N 1
ATOM 1397 C CA . ALA A 1 182 ? 11.430 1.152 -17.635 1.00 91.81 182 ALA A CA 1
ATOM 1398 C C . ALA A 1 182 ? 11.813 1.558 -19.068 1.00 91.81 182 ALA A C 1
ATOM 1400 O O . ALA A 1 182 ? 10.974 2.082 -19.801 1.00 91.81 182 ALA A O 1
ATOM 1401 N N . VAL A 1 183 ? 13.053 1.283 -19.485 1.00 91.06 183 VAL A N 1
ATOM 1402 C CA . VAL A 1 183 ? 13.489 1.458 -20.877 1.00 91.06 183 VAL A CA 1
ATOM 1403 C C . VAL A 1 183 ? 12.739 0.488 -21.784 1.00 91.06 183 VAL A C 1
ATOM 1405 O O . VAL A 1 183 ? 12.119 0.931 -22.746 1.00 91.06 183 VAL A O 1
ATOM 1408 N N . ALA A 1 184 ? 12.695 -0.802 -21.443 1.00 88.38 184 ALA A N 1
ATOM 1409 C CA . ALA A 1 184 ? 11.974 -1.810 -22.223 1.00 88.38 184 ALA A CA 1
ATOM 1410 C C . ALA A 1 184 ? 10.480 -1.467 -22.404 1.00 88.38 184 ALA A C 1
ATOM 1412 O O . ALA A 1 184 ? 9.942 -1.602 -23.503 1.00 88.38 184 ALA A O 1
ATOM 1413 N N . GLU A 1 185 ? 9.823 -0.950 -21.358 1.00 88.19 185 GLU A N 1
ATOM 1414 C CA . GLU A 1 185 ? 8.438 -0.463 -21.427 1.00 88.19 185 GLU A CA 1
ATOM 1415 C C . GLU A 1 185 ? 8.277 0.684 -22.443 1.00 88.19 185 GLU A C 1
ATOM 1417 O O . GLU A 1 185 ? 7.299 0.721 -23.189 1.00 88.19 185 GLU A O 1
ATOM 1422 N N . ARG A 1 186 ? 9.246 1.606 -22.517 1.00 87.44 186 ARG A N 1
ATOM 1423 C CA . ARG A 1 186 ? 9.235 2.761 -23.434 1.00 87.44 186 ARG A CA 1
ATOM 1424 C C . ARG A 1 186 ? 9.604 2.412 -24.873 1.00 87.44 186 ARG A C 1
ATOM 1426 O O . ARG A 1 186 ? 9.136 3.093 -25.784 1.00 87.44 186 ARG A O 1
ATOM 1433 N N . LEU A 1 187 ? 10.407 1.368 -25.078 1.00 85.88 187 LEU A N 1
ATOM 1434 C CA . LEU A 1 187 ? 10.779 0.875 -26.408 1.00 85.88 187 LEU A CA 1
ATOM 1435 C C . LEU A 1 187 ? 9.613 0.185 -27.139 1.00 85.88 187 LEU A C 1
ATOM 1437 O O . LEU A 1 187 ? 9.708 -0.043 -28.341 1.00 85.88 187 LEU A O 1
ATOM 1441 N N . GLY A 1 188 ? 8.499 -0.090 -26.452 1.00 73.50 188 GLY A N 1
ATOM 1442 C CA . GLY A 1 188 ? 7.255 -0.541 -27.080 1.00 73.50 188 GLY A CA 1
ATOM 1443 C C . GLY A 1 188 ? 6.892 -2.004 -26.844 1.00 73.50 188 GLY A C 1
ATOM 1444 O O . GLY A 1 188 ? 5.870 -2.431 -27.365 1.00 73.50 188 GLY A O 1
ATOM 1445 N N . GLY A 1 189 ? 7.665 -2.754 -26.046 1.00 61.75 189 GLY A N 1
ATOM 1446 C CA . GLY A 1 189 ? 7.261 -4.062 -25.505 1.00 61.75 189 GLY A CA 1
ATOM 1447 C C . GLY A 1 189 ? 6.697 -5.075 -26.514 1.00 61.75 189 GLY A C 1
ATOM 1448 O O . GLY A 1 189 ? 5.834 -5.863 -26.138 1.00 61.75 189 GLY A O 1
ATOM 1449 N N . LEU A 1 190 ? 7.128 -5.030 -27.778 1.00 41.34 190 LEU A N 1
ATOM 1450 C CA . LEU A 1 190 ? 6.661 -5.937 -28.825 1.00 41.34 190 LEU A CA 1
ATOM 1451 C C . LEU A 1 190 ? 7.380 -7.285 -28.710 1.00 41.34 190 LEU A C 1
ATOM 1453 O O . LEU A 1 190 ? 8.605 -7.333 -28.612 1.00 41.34 190 LEU A O 1
ATOM 1457 N N . GLU A 1 191 ? 6.586 -8.354 -28.725 1.00 40.62 191 GLU A N 1
ATOM 1458 C CA . GLU A 1 191 ? 6.915 -9.746 -28.386 1.00 40.62 191 GLU A CA 1
ATOM 1459 C C . GLU A 1 191 ? 8.017 -10.430 -29.224 1.00 40.62 191 GLU A C 1
ATOM 1461 O O . GLU A 1 191 ? 8.284 -11.596 -28.980 1.00 40.62 191 GLU A O 1
ATOM 1466 N N . ASP A 1 192 ? 8.724 -9.745 -30.129 1.00 33.56 192 ASP A N 1
ATOM 1467 C CA . ASP A 1 192 ? 9.685 -10.380 -31.053 1.00 33.56 192 ASP A CA 1
ATOM 1468 C C . ASP A 1 192 ? 10.960 -9.561 -31.321 1.00 33.56 192 ASP A C 1
ATOM 1470 O O . ASP A 1 192 ? 11.620 -9.719 -32.350 1.00 33.56 192 ASP A O 1
ATOM 1474 N N . TYR A 1 193 ? 11.374 -8.689 -30.402 1.00 35.56 193 TYR A N 1
ATOM 1475 C CA . TYR A 1 193 ? 12.733 -8.151 -30.474 1.00 35.56 193 TYR A CA 1
ATOM 1476 C C . TYR A 1 193 ? 13.674 -9.068 -29.708 1.00 35.56 193 TYR A C 1
ATOM 1478 O O . TYR A 1 193 ? 13.719 -9.057 -28.477 1.00 35.56 193 TYR A O 1
ATOM 1486 N N . TYR A 1 194 ? 14.450 -9.854 -30.461 1.00 36.78 194 TYR A N 1
ATOM 1487 C CA . TYR A 1 194 ? 15.720 -10.402 -30.002 1.00 36.78 194 TYR A CA 1
ATOM 1488 C C . TYR A 1 194 ? 16.463 -9.287 -29.270 1.00 36.78 194 TYR A C 1
ATOM 1490 O O . TYR A 1 194 ? 16.971 -8.354 -29.890 1.00 36.78 194 TYR A O 1
ATOM 1498 N N . PHE A 1 195 ? 16.470 -9.369 -27.940 1.00 36.12 195 PHE A N 1
ATOM 1499 C CA . PHE A 1 195 ? 17.201 -8.471 -27.063 1.00 36.12 195 PHE A CA 1
ATOM 1500 C C . PHE A 1 195 ? 18.695 -8.754 -27.275 1.00 36.12 195 PHE A C 1
ATOM 1502 O O . PHE A 1 195 ? 19.348 -9.419 -26.480 1.00 36.12 195 PHE A O 1
ATOM 1509 N N . LEU A 1 196 ? 19.236 -8.278 -28.397 1.00 32.66 196 LEU A N 1
ATOM 1510 C CA . LEU A 1 196 ? 20.661 -8.204 -28.716 1.00 32.66 196 LEU A CA 1
ATOM 1511 C C . LEU A 1 196 ? 21.285 -6.975 -28.035 1.00 32.66 196 LEU A C 1
ATOM 1513 O O . LEU A 1 196 ? 22.191 -6.339 -28.552 1.00 32.66 196 LEU A O 1
ATOM 1517 N N . GLY A 1 197 ? 20.806 -6.636 -26.840 1.00 33.94 197 GLY A N 1
ATOM 1518 C CA . GLY A 1 197 ? 21.614 -5.932 -25.863 1.00 33.94 197 GLY A CA 1
ATOM 1519 C C . GLY A 1 197 ? 22.250 -7.008 -25.008 1.00 33.94 197 GLY A C 1
ATOM 1520 O O . GLY A 1 197 ? 21.528 -7.678 -24.273 1.00 33.94 197 GLY A O 1
ATOM 1521 N N . SER A 1 198 ? 23.564 -7.215 -25.135 1.00 32.22 198 SER A N 1
ATOM 1522 C CA . SER A 1 198 ? 24.328 -8.121 -24.275 1.00 32.22 198 SER A CA 1
ATOM 1523 C C . SER A 1 198 ? 23.933 -7.893 -22.821 1.00 32.22 198 SER A C 1
ATOM 1525 O O . SER A 1 198 ? 24.355 -6.927 -22.185 1.00 32.22 198 SER A O 1
ATOM 1527 N N . PHE A 1 199 ? 23.090 -8.783 -22.301 1.00 38.34 199 PHE A N 1
ATOM 1528 C CA . PHE A 1 199 ? 22.671 -8.780 -20.915 1.00 38.34 199 PHE A CA 1
ATOM 1529 C C . PHE A 1 199 ? 23.851 -9.330 -20.122 1.00 38.34 199 PHE A C 1
ATOM 1531 O O . PHE A 1 199 ? 23.913 -10.513 -19.795 1.00 38.34 199 PHE A O 1
ATOM 1538 N N . VAL A 1 200 ? 24.843 -8.483 -19.852 1.00 35.12 200 VAL A N 1
ATOM 1539 C CA . VAL A 1 200 ? 25.924 -8.827 -18.932 1.00 35.12 200 VAL A CA 1
ATOM 1540 C C . VAL A 1 200 ? 25.370 -8.687 -17.516 1.00 35.12 200 VAL A C 1
ATOM 1542 O O . VAL A 1 200 ? 25.665 -7.759 -16.768 1.00 35.12 200 VAL A O 1
ATOM 1545 N N . SER A 1 201 ? 24.499 -9.630 -17.153 1.00 35.25 201 SER A N 1
ATOM 1546 C CA . SER A 1 201 ? 24.211 -9.941 -15.762 1.00 35.25 201 SER A CA 1
ATOM 1547 C C . SER A 1 201 ? 25.435 -10.652 -15.210 1.00 35.25 201 SER A C 1
ATOM 1549 O O . SER A 1 201 ? 25.573 -11.861 -15.365 1.00 35.25 201 SER A O 1
ATOM 1551 N N . SER A 1 202 ? 26.360 -9.879 -14.649 1.00 32.12 202 SER A N 1
ATOM 1552 C CA . SER A 1 202 ? 27.289 -10.247 -13.573 1.00 32.12 202 SER A CA 1
ATOM 1553 C C . SER A 1 202 ? 28.344 -9.155 -13.459 1.00 32.12 202 SER A C 1
ATOM 1555 O O . SER A 1 202 ? 28.963 -8.809 -14.457 1.00 32.12 202 SER A O 1
ATOM 1557 N N . ASN A 1 203 ? 28.513 -8.627 -12.242 1.00 35.75 203 ASN A N 1
ATOM 1558 C CA . ASN A 1 203 ? 29.600 -7.754 -11.779 1.00 35.75 203 ASN A CA 1
ATOM 1559 C C . ASN A 1 203 ? 30.733 -7.521 -12.797 1.00 35.75 203 ASN A C 1
ATOM 1561 O O . ASN A 1 203 ? 31.716 -8.259 -12.788 1.00 35.75 203 ASN A O 1
ATOM 1565 N N . ILE A 1 204 ? 30.624 -6.485 -13.632 1.00 28.34 204 ILE A N 1
ATOM 1566 C CA . ILE A 1 204 ? 31.723 -6.036 -14.489 1.00 28.34 204 ILE A CA 1
ATOM 1567 C C . ILE A 1 204 ? 31.970 -4.545 -14.255 1.00 28.34 204 ILE A C 1
ATOM 1569 O O . ILE A 1 204 ? 31.135 -3.684 -14.520 1.00 28.34 204 ILE A O 1
ATOM 1573 N N . ILE A 1 205 ? 33.157 -4.283 -13.714 1.00 36.56 205 ILE A N 1
ATOM 1574 C CA . ILE A 1 205 ? 33.886 -3.018 -13.762 1.00 36.56 205 ILE A CA 1
ATOM 1575 C C . ILE A 1 205 ? 34.548 -2.942 -15.148 1.00 36.56 205 ILE A C 1
ATOM 1577 O O . ILE A 1 205 ? 35.362 -3.822 -15.413 1.00 36.56 205 ILE A O 1
ATOM 1581 N N . LEU A 1 206 ? 34.243 -1.930 -15.984 1.00 27.31 206 LEU A N 1
ATOM 1582 C CA . LEU A 1 206 ? 35.217 -1.168 -16.813 1.00 27.31 206 LEU A CA 1
ATOM 1583 C C . LEU A 1 206 ? 34.570 -0.060 -17.704 1.00 27.31 206 LEU A C 1
ATOM 1585 O O . LEU A 1 206 ? 33.815 -0.358 -18.618 1.00 27.31 206 LEU A O 1
ATOM 1589 N N . ILE A 1 207 ? 34.904 1.206 -17.394 1.00 32.22 207 ILE A N 1
ATOM 1590 C CA . ILE A 1 207 ? 35.551 2.283 -18.208 1.00 32.22 207 ILE A CA 1
ATOM 1591 C C . ILE A 1 207 ? 35.032 2.715 -19.621 1.00 32.22 207 ILE A C 1
ATOM 1593 O O . ILE A 1 207 ? 35.195 1.974 -20.581 1.00 32.22 207 ILE A O 1
ATOM 1597 N N . ILE A 1 208 ? 34.600 4.007 -19.683 1.00 33.00 208 ILE A N 1
ATOM 1598 C CA . ILE A 1 208 ? 34.888 5.188 -20.588 1.00 33.00 208 ILE A CA 1
ATOM 1599 C C . ILE A 1 208 ? 34.641 5.047 -22.127 1.00 33.00 208 ILE A C 1
ATOM 1601 O O . ILE A 1 208 ? 35.057 4.058 -22.712 1.00 33.00 208 ILE A O 1
ATOM 1605 N N . TYR A 1 209 ? 33.930 5.930 -22.867 1.00 26.00 209 TYR A N 1
ATOM 1606 C CA . TYR A 1 209 ? 34.192 7.319 -23.379 1.00 26.00 209 TYR A CA 1
ATOM 1607 C C . TYR A 1 209 ? 32.883 7.861 -24.023 1.00 26.00 209 TYR A C 1
ATOM 1609 O O . TYR A 1 209 ? 32.109 7.046 -24.519 1.00 26.00 209 TYR A O 1
ATOM 1617 N N . LEU A 1 210 ? 32.511 9.153 -24.062 1.00 31.50 210 LEU A N 1
ATOM 1618 C CA . LEU A 1 210 ? 33.223 10.444 -24.178 1.00 31.50 210 LEU A CA 1
ATOM 1619 C C . LEU A 1 210 ? 32.932 11.421 -23.027 1.00 31.50 210 LEU A C 1
ATOM 1621 O O . LEU A 1 210 ? 31.782 11.429 -22.536 1.00 31.50 210 LEU A O 1
#

Radius of gyration: 24.66 Å; chains: 1; bounding box: 63×45×62 Å